Protein AF-A0A562VJL6-F1 (afdb_monomer)

pLDDT: mean 77.27, std 20.67, range [33.03, 96.88]

Sequence (291 aa):
MPSVATLKLNLFLSMPNKEVRPGLKTRPVNSHADSSVSHKGFEVSMYRVTLTFLLLAMATPAHAMHISEGILPLPWAALWFAVAAPFVALGARQLNVLAKDDLSVKPLVGLMAAVVFIVSCMPIPVPTAGTCSHPCGTGIAAILVGPLVSVLISTVALLIQALFLAHGGLSTLGADIVSMGVVGSFAGWFAFRGLRGLGANLGVAAFLAGLFTDWATYLTTSVELASGIRGTSPFWPLVTKIVIAFIPTQLPLGILEGAMTAGMVLLLHKKRPDLLVRMRVLKESEVSAHA

Solvent-accessible surface area (backbone atoms only — not comparable to full-atom values): 15846 Å² total; per-residue (Å²): 139,82,78,90,83,79,78,83,79,83,84,81,85,81,85,82,90,81,84,87,83,88,89,82,83,91,77,83,92,75,90,76,89,82,94,76,86,78,80,89,67,85,76,77,48,64,67,59,55,52,47,50,52,48,54,57,70,62,56,64,81,78,79,52,98,40,52,46,57,78,65,50,47,69,73,52,23,52,48,26,35,62,63,26,47,60,51,41,51,48,6,52,50,50,48,54,56,52,32,72,81,34,72,65,48,56,61,50,51,54,51,49,26,52,50,33,36,55,51,38,67,44,78,42,80,38,88,79,58,78,42,71,46,54,45,72,47,35,24,46,38,3,54,49,67,33,33,45,43,20,20,38,32,38,42,54,32,50,51,48,30,27,73,75,64,67,44,33,15,80,62,28,40,22,44,39,30,34,19,45,11,42,42,6,3,44,40,7,29,50,41,26,51,52,32,46,72,73,68,43,55,70,50,58,17,30,21,52,7,15,26,42,8,43,51,43,15,50,54,40,43,23,48,54,48,30,67,46,67,33,82,90,54,62,58,67,70,42,24,51,51,45,56,57,68,46,42,61,54,49,54,59,45,16,53,51,36,4,50,51,27,14,49,53,54,49,48,37,53,74,75,42,45,68,55,39,39,76,45,64,63,43,57,71,76,68,56,67,76,78,111

Organism: NCBI:txid345631

Secondary structure (DSSP, 8-state):
---GGGSSSSSSS-----PPPP-----------------------HHHHHHHHHHHHT------SSPPTT-S-HHHHHHHHHHHHHHHHHHHHHHHHHHHH-TTHHHHHHHHHHHHHHHHTS-EEETTTTEEE----HHHHHHHH-HHHHHHHHHHHHHHHHHHS--S-TTTHHHHIIIIIIIIHHHHHHHHHHHHHTT--HHHHHHHHHHHHHHHHHHHHHHHHHHHH-TTS-HHHHHHHHHHHTHHHHHHHHHHHHHHHHHHHHHHHHH-HHHHHHTTSS-HHHHTT--

Foldseek 3Di:
DDDPPPPPPPPPPDDDDDDDDDDDDDDDDDDDDDPDDDPPDDPPDVVVVVVVVVVVVVPDPPLALAAAAPLFDLVLLVVLLVVLVVLLVQLVVVQVVVCVVPVVSVVVLVVLLVVQLVQQVDWDQQPLRRGTGGANCLLLCCLQQNLSVSLNSSLVSLVCCVVPVVRHHPSRSSLLSCLQRHQLSVQLNCQLVVCVVVVHDNLQSQLVSLLRSLLSSQLSVLLSSLVGPVVPHDRPVSSVVSVVVCCSPRNSSSNVSSNVRSVVRVVCLVPPVVSCVVSVSDPPVVSVVPD

Structure (mmCIF, N/CA/C/O backbone):
data_AF-A0A562VJL6-F1
#
_entry.id   AF-A0A562VJL6-F1
#
loop_
_atom_site.group_PDB
_atom_site.id
_atom_site.type_symbol
_atom_site.label_atom_id
_atom_site.label_alt_id
_atom_site.label_comp_id
_atom_site.label_asym_id
_atom_site.label_entity_id
_atom_site.label_seq_id
_atom_site.pdbx_PDB_ins_code
_atom_site.Cartn_x
_atom_site.Cartn_y
_atom_site.Cartn_z
_atom_site.occupancy
_atom_site.B_iso_or_equiv
_atom_site.auth_seq_id
_atom_site.auth_comp_id
_atom_site.auth_asym_id
_atom_site.auth_atom_id
_atom_site.pdbx_PDB_model_num
ATOM 1 N N . MET A 1 1 ? 7.701 54.696 9.341 1.00 45.78 1 MET A N 1
ATOM 2 C CA . MET A 1 1 ? 7.963 53.246 9.456 1.00 45.78 1 MET A CA 1
ATOM 3 C C . MET A 1 1 ? 9.430 52.988 9.168 1.00 45.78 1 MET A C 1
ATOM 5 O O . MET A 1 1 ? 9.873 53.318 8.076 1.00 45.78 1 MET A O 1
ATOM 9 N N . PRO A 1 2 ? 10.167 52.434 10.138 1.00 35.62 2 PRO A N 1
ATOM 10 C CA . PRO A 1 2 ? 11.141 51.404 9.802 1.00 35.62 2 PRO A CA 1
ATOM 11 C C . PRO A 1 2 ? 11.005 50.153 10.690 1.00 35.62 2 PRO A C 1
ATOM 13 O O . PRO A 1 2 ? 10.931 50.231 11.910 1.00 35.62 2 PRO A O 1
ATOM 16 N N . SER A 1 3 ? 10.933 49.021 9.986 1.00 33.09 3 SER A N 1
ATOM 17 C CA . SER A 1 3 ? 11.396 47.651 10.258 1.00 33.09 3 SER A CA 1
ATOM 18 C C . SER A 1 3 ? 11.583 47.136 11.700 1.00 33.09 3 SER A C 1
ATOM 20 O O . SER A 1 3 ? 12.398 47.616 12.480 1.00 33.09 3 SER A O 1
ATOM 22 N N . VAL A 1 4 ? 10.907 46.012 11.965 1.00 42.41 4 VAL A N 1
ATOM 23 C CA . VAL A 1 4 ? 10.794 45.210 13.204 1.00 42.41 4 VAL A CA 1
ATOM 24 C C . VAL A 1 4 ? 12.072 44.400 13.541 1.00 42.41 4 VAL A C 1
ATOM 26 O O . VAL A 1 4 ? 12.061 43.516 14.394 1.00 42.41 4 VAL A O 1
ATOM 29 N N . ALA A 1 5 ? 13.216 44.705 12.926 1.00 41.94 5 ALA A N 1
ATOM 30 C CA . ALA A 1 5 ? 14.454 43.934 13.097 1.00 41.94 5 ALA A CA 1
ATOM 31 C C . ALA A 1 5 ? 15.307 44.320 14.330 1.00 41.94 5 ALA A C 1
ATOM 33 O O . ALA A 1 5 ? 16.290 43.646 14.621 1.00 41.94 5 ALA A O 1
ATOM 34 N N . THR A 1 6 ? 14.937 45.356 15.092 1.00 41.88 6 THR A N 1
ATOM 35 C CA . THR A 1 6 ? 15.826 45.949 16.119 1.00 41.88 6 THR A CA 1
ATOM 36 C C . THR A 1 6 ? 15.405 45.668 17.573 1.00 41.88 6 THR A C 1
ATOM 38 O O . THR A 1 6 ? 16.033 46.170 18.499 1.00 41.88 6 THR A O 1
ATOM 41 N N . LEU A 1 7 ? 14.366 44.853 17.820 1.00 36.34 7 LEU A N 1
ATOM 42 C CA . LEU A 1 7 ? 13.737 44.751 19.154 1.00 36.34 7 LEU A CA 1
ATOM 43 C C . LEU A 1 7 ? 13.881 43.410 19.904 1.00 36.34 7 LEU A C 1
ATOM 45 O O . LEU A 1 7 ? 13.221 43.216 20.921 1.00 36.34 7 LEU A O 1
ATOM 49 N N . LYS A 1 8 ? 14.747 42.486 19.467 1.00 40.31 8 LYS A N 1
ATOM 50 C CA . LYS A 1 8 ? 14.999 41.216 20.193 1.00 40.31 8 LYS A CA 1
ATOM 51 C C . LYS A 1 8 ? 16.450 40.994 20.640 1.00 40.31 8 LYS A C 1
ATOM 53 O O . LYS A 1 8 ? 16.812 39.874 20.979 1.00 40.31 8 LYS A O 1
ATOM 58 N N . LEU A 1 9 ? 17.257 42.059 20.709 1.00 35.78 9 LEU A N 1
ATOM 59 C CA . LEU A 1 9 ? 18.640 42.003 21.213 1.00 35.78 9 LEU A CA 1
ATOM 60 C C . LEU A 1 9 ? 18.815 42.555 22.646 1.00 35.78 9 LEU A C 1
ATOM 62 O O . LEU A 1 9 ? 19.882 42.417 23.226 1.00 35.78 9 LEU A O 1
ATOM 66 N N . ASN A 1 10 ? 17.763 43.108 23.264 1.00 35.88 10 ASN A N 1
ATOM 67 C CA . ASN A 1 10 ? 17.847 43.776 24.575 1.00 35.88 10 ASN A CA 1
ATOM 68 C C . ASN A 1 10 ? 17.243 42.996 25.758 1.00 35.88 10 ASN A C 1
ATOM 70 O O . ASN A 1 10 ? 16.975 43.584 26.801 1.00 35.88 10 ASN A O 1
ATOM 74 N N . LEU A 1 11 ? 17.047 41.678 25.641 1.00 38.12 11 LEU A N 1
ATOM 75 C CA . LEU A 1 11 ? 16.463 40.868 26.725 1.00 38.12 11 LEU A CA 1
ATOM 76 C C . LEU A 1 11 ? 17.355 39.710 27.208 1.00 38.12 11 LEU A C 1
ATOM 78 O O . LEU A 1 11 ? 16.849 38.743 27.767 1.00 38.12 11 LEU A O 1
ATOM 82 N N . PHE A 1 12 ? 18.674 39.800 26.998 1.00 36.12 12 PHE A N 1
ATOM 83 C CA . PHE A 1 12 ? 19.641 38.791 27.468 1.00 36.12 12 PHE A CA 1
ATOM 84 C C . PHE A 1 12 ? 20.752 39.356 28.379 1.00 36.12 12 PHE A C 1
ATOM 86 O O . PHE A 1 12 ? 21.668 38.637 28.761 1.00 36.12 12 PHE A O 1
ATOM 93 N N . LEU A 1 13 ? 20.671 40.634 28.771 1.00 36.59 13 LEU A N 1
ATOM 94 C CA . LEU A 1 13 ? 21.686 41.320 29.590 1.00 36.59 13 LEU A CA 1
ATOM 95 C C . LEU A 1 13 ? 21.150 41.779 30.954 1.00 36.59 13 LEU A C 1
ATOM 97 O O . LEU A 1 13 ? 21.405 42.895 31.398 1.00 36.59 13 LEU A O 1
ATOM 101 N N . SER A 1 14 ? 20.402 40.919 31.646 1.00 36.16 14 SER A N 1
ATOM 102 C CA . SER A 1 14 ? 20.025 41.196 33.033 1.00 36.16 14 SER A CA 1
ATOM 103 C C . SER A 1 14 ? 19.931 39.916 33.855 1.00 36.16 14 SER A C 1
ATOM 105 O O . SER A 1 14 ? 18.859 39.340 33.980 1.00 36.16 14 SER A O 1
ATOM 107 N N . MET A 1 15 ? 21.063 39.471 34.413 1.00 33.94 15 MET A N 1
ATOM 108 C CA . MET A 1 15 ? 21.102 38.789 35.712 1.00 33.94 15 MET A CA 1
ATOM 109 C C . MET A 1 15 ? 22.437 39.068 36.427 1.00 33.94 15 MET A C 1
ATOM 111 O O . MET A 1 15 ? 23.454 39.265 35.760 1.00 33.94 15 MET A O 1
ATOM 115 N N . PRO A 1 16 ? 22.440 39.145 37.771 1.00 39.31 16 PRO A N 1
ATOM 116 C CA . PRO A 1 16 ? 23.415 39.924 38.520 1.00 39.31 16 PRO A CA 1
ATOM 117 C C . PRO A 1 16 ? 24.616 39.118 39.030 1.00 39.31 16 PRO A C 1
ATOM 119 O O . PRO A 1 16 ? 24.548 37.924 39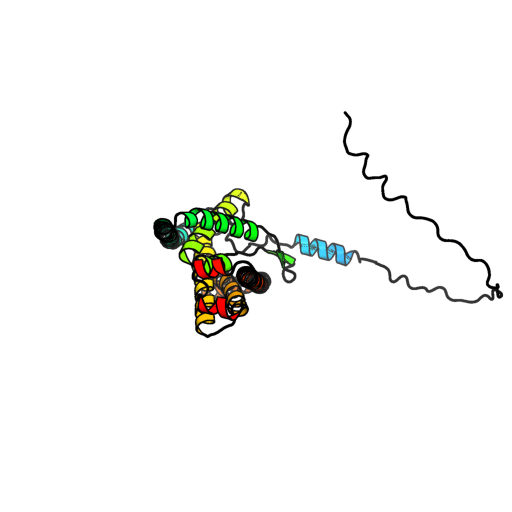.319 1.00 39.31 16 PRO A O 1
ATOM 122 N N . ASN A 1 17 ? 25.698 39.876 39.182 1.00 34.50 17 ASN A N 1
ATOM 123 C CA . ASN A 1 17 ? 27.012 39.575 39.736 1.00 34.50 17 ASN A CA 1
ATOM 124 C C . ASN A 1 17 ? 26.932 38.910 41.131 1.00 34.50 17 ASN A C 1
ATOM 126 O O . ASN A 1 17 ? 26.276 39.449 42.023 1.00 34.50 17 ASN A O 1
ATOM 130 N N . LYS A 1 18 ? 27.605 37.767 41.336 1.00 38.19 18 LYS A N 1
ATOM 131 C CA . LYS A 1 18 ? 27.777 37.143 42.661 1.00 38.19 18 LYS A CA 1
ATOM 132 C C . LYS A 1 18 ? 29.208 37.321 43.168 1.00 38.19 18 LYS A C 1
ATOM 134 O O . LYS A 1 18 ? 30.179 37.041 42.478 1.00 38.19 18 LYS A O 1
ATOM 139 N N . GLU A 1 19 ? 29.242 37.794 44.405 1.00 35.66 19 GLU A N 1
ATOM 140 C CA . GLU A 1 19 ? 30.341 38.227 45.259 1.00 35.66 19 GLU A CA 1
ATOM 141 C C . GLU A 1 19 ? 31.570 37.309 45.362 1.00 35.66 19 GLU A C 1
ATOM 143 O O . GLU A 1 19 ? 31.488 36.083 45.439 1.00 35.66 19 GLU A O 1
ATOM 148 N N . VAL A 1 20 ? 32.719 37.977 45.488 1.00 35.97 20 VAL A N 1
ATOM 149 C CA . VAL A 1 20 ? 34.046 37.451 45.823 1.00 35.97 20 VAL A CA 1
ATOM 150 C C . VAL A 1 20 ? 34.181 37.334 47.349 1.00 35.97 20 VAL A C 1
ATOM 152 O O . VAL A 1 20 ? 33.949 38.308 48.062 1.00 35.97 20 VAL A O 1
ATOM 155 N N . ARG A 1 21 ? 34.612 36.173 47.866 1.00 36.75 21 ARG A N 1
ATOM 156 C CA . ARG A 1 21 ? 35.046 35.999 49.270 1.00 36.75 21 ARG A CA 1
ATOM 157 C C . ARG A 1 21 ? 36.580 35.967 49.368 1.00 36.75 21 ARG A C 1
ATOM 159 O O . ARG A 1 21 ? 37.200 35.270 48.566 1.00 36.75 21 ARG A O 1
ATOM 166 N N . PRO A 1 22 ? 37.204 36.655 50.345 1.00 38.12 22 PRO A N 1
ATOM 167 C CA . PRO A 1 22 ? 38.652 36.678 50.511 1.00 38.12 22 PRO A CA 1
ATOM 168 C C . PRO A 1 22 ? 39.144 35.594 51.486 1.00 38.12 22 PRO A C 1
ATOM 170 O O . PRO A 1 22 ? 38.523 35.338 52.514 1.00 38.12 22 PRO A O 1
ATOM 173 N N . GLY A 1 23 ? 40.323 35.036 51.198 1.00 34.28 23 GLY A N 1
ATOM 174 C CA . GLY A 1 23 ? 41.206 34.451 52.210 1.00 34.28 23 GLY A CA 1
ATOM 175 C C . GLY A 1 23 ? 41.317 32.926 52.230 1.00 34.28 23 GLY A C 1
ATOM 176 O O . GLY A 1 23 ? 40.572 32.261 52.939 1.00 34.28 23 GLY A O 1
ATOM 177 N N . LEU A 1 24 ? 42.366 32.388 51.590 1.00 35.50 24 LEU A N 1
ATOM 178 C CA . LEU A 1 24 ? 43.137 31.283 52.175 1.00 35.50 24 LEU A CA 1
ATOM 179 C C . LEU A 1 24 ? 44.573 31.210 51.608 1.00 35.50 24 LEU A C 1
ATOM 181 O O . LEU A 1 24 ? 44.801 30.812 50.474 1.00 35.50 24 LEU A O 1
ATOM 185 N N . LYS A 1 25 ? 45.515 31.643 52.455 1.00 39.50 25 LYS A N 1
ATOM 186 C CA . LYS A 1 25 ? 46.949 31.308 52.592 1.00 39.50 25 LYS A CA 1
ATOM 187 C C . LYS A 1 25 ? 47.714 30.736 51.381 1.00 39.50 25 LYS A C 1
ATOM 189 O O . LYS A 1 25 ? 47.606 29.564 51.038 1.00 39.50 25 LYS A O 1
ATOM 194 N N . THR A 1 26 ? 48.660 31.543 50.906 1.00 36.84 26 THR A N 1
ATOM 195 C CA . THR A 1 26 ? 49.816 31.172 50.079 1.00 36.84 26 THR A CA 1
ATOM 196 C C . THR A 1 26 ? 50.769 30.214 50.814 1.00 36.84 26 THR A C 1
ATOM 198 O O . THR A 1 26 ? 51.198 30.502 51.934 1.00 36.84 26 THR A O 1
ATOM 201 N N . ARG A 1 27 ? 51.156 29.108 50.168 1.00 34.41 27 ARG A N 1
ATOM 202 C CA . ARG A 1 27 ? 52.325 28.275 50.517 1.00 34.41 27 ARG A CA 1
ATOM 203 C C . ARG A 1 27 ? 53.277 28.206 49.310 1.00 34.41 27 ARG A C 1
ATOM 205 O O . ARG A 1 27 ? 52.812 28.390 48.188 1.00 34.41 27 ARG A O 1
ATOM 212 N N . PRO A 1 28 ? 54.591 28.052 49.543 1.00 37.22 28 PRO A N 1
ATOM 213 C CA . PRO A 1 28 ? 55.624 28.541 48.639 1.00 37.22 28 PRO A CA 1
ATOM 214 C C . PRO A 1 28 ? 55.787 27.677 47.387 1.00 37.22 28 PRO A C 1
ATOM 216 O O . PRO A 1 28 ? 55.608 26.461 47.411 1.00 37.22 28 PRO A O 1
ATOM 219 N N . VAL A 1 29 ? 56.158 28.361 46.306 1.00 37.28 29 VAL A N 1
ATOM 220 C CA . VAL A 1 29 ? 56.553 27.808 45.012 1.00 37.28 29 VAL A CA 1
ATOM 221 C C . VAL A 1 29 ? 57.834 27.000 45.193 1.00 37.28 29 VAL A C 1
ATOM 223 O O . VAL A 1 29 ? 58.861 27.567 45.550 1.00 37.28 29 VAL A O 1
ATOM 226 N N . ASN A 1 30 ? 57.774 25.702 44.903 1.00 34.97 30 ASN A N 1
ATOM 227 C CA . ASN A 1 30 ? 58.949 24.926 44.532 1.00 34.97 30 ASN A CA 1
ATOM 228 C C . ASN A 1 30 ? 58.739 24.372 43.126 1.00 34.97 30 ASN A C 1
ATOM 230 O O . ASN A 1 30 ? 57.774 23.666 42.838 1.00 34.97 30 ASN A O 1
ATOM 234 N N . SER A 1 31 ? 59.667 24.767 42.265 1.00 43.53 31 SER A N 1
ATOM 235 C CA . SER A 1 31 ? 59.935 24.244 40.939 1.00 43.53 31 SER A CA 1
ATOM 236 C C . SER A 1 31 ? 60.057 22.725 40.954 1.00 43.53 31 SER A C 1
ATOM 238 O O . SER A 1 31 ? 60.808 22.205 41.771 1.00 43.53 31 SER A O 1
ATOM 240 N N . HIS A 1 32 ? 59.367 22.043 40.042 1.00 36.34 32 HIS A N 1
ATOM 241 C CA . HIS A 1 32 ? 59.906 21.009 39.150 1.00 36.34 32 HIS A CA 1
ATOM 242 C C . HIS A 1 32 ? 58.755 20.346 38.376 1.00 36.34 32 HIS A C 1
ATOM 244 O O . HIS A 1 32 ? 57.783 19.912 38.976 1.00 36.34 32 HIS A O 1
ATOM 250 N N . ALA A 1 33 ? 58.919 20.312 37.048 1.00 38.12 33 ALA A N 1
ATOM 251 C CA . ALA A 1 33 ? 58.412 19.328 36.087 1.00 38.12 33 ALA A CA 1
ATOM 252 C C . ALA A 1 33 ? 56.952 18.840 36.212 1.00 38.12 33 ALA A C 1
ATOM 254 O O . ALA A 1 33 ? 56.623 18.076 37.107 1.00 38.12 33 ALA A O 1
ATOM 255 N N . ASP A 1 34 ? 56.114 19.181 35.230 1.00 34.47 34 ASP A N 1
ATOM 256 C CA . ASP A 1 34 ? 55.684 18.228 34.189 1.00 34.47 34 ASP A CA 1
ATOM 257 C C . ASP A 1 34 ? 54.698 18.939 33.241 1.00 34.47 34 ASP A C 1
ATOM 259 O O . ASP A 1 34 ? 53.594 19.339 33.615 1.00 34.47 34 ASP A O 1
ATOM 263 N N . SER A 1 35 ? 55.131 19.169 32.006 1.00 37.19 35 SER A N 1
ATOM 264 C CA . SER A 1 35 ? 54.328 19.745 30.934 1.00 37.19 35 SER A CA 1
ATOM 265 C C . SER A 1 35 ? 53.780 18.620 30.063 1.00 37.19 35 SER A C 1
ATOM 267 O O . SER A 1 35 ? 54.399 18.263 29.062 1.00 37.19 35 SER A O 1
ATOM 269 N N . SER A 1 36 ? 52.619 18.065 30.415 1.00 33.03 36 SER A N 1
ATOM 270 C CA . SER A 1 36 ? 51.865 17.185 29.508 1.00 33.03 36 SER A CA 1
ATOM 271 C C . SER A 1 36 ? 50.381 17.036 29.887 1.00 33.03 36 SER A C 1
ATOM 273 O O . SER A 1 36 ? 49.851 15.940 30.054 1.00 33.03 36 SER A O 1
ATOM 275 N N . VAL A 1 37 ? 49.644 18.151 29.965 1.00 38.34 37 VAL A N 1
ATOM 276 C CA . VAL A 1 37 ? 48.170 18.094 29.976 1.00 38.34 37 VAL A CA 1
ATOM 277 C C . VAL A 1 37 ? 47.680 17.805 28.554 1.00 38.34 37 VAL A C 1
ATOM 279 O O . VAL A 1 37 ? 47.701 18.657 27.669 1.00 38.34 37 VAL A O 1
ATOM 282 N N . SER A 1 38 ? 47.268 16.557 28.336 1.00 34.97 38 SER A N 1
ATOM 283 C CA . SER A 1 38 ? 46.668 16.061 27.098 1.00 34.97 38 SER A CA 1
ATOM 284 C C . SER A 1 38 ? 45.351 16.792 26.798 1.00 34.97 38 SER A C 1
ATOM 286 O O . SER A 1 38 ? 44.306 16.483 27.372 1.00 34.97 38 SER A O 1
ATOM 288 N N . HIS A 1 39 ? 45.383 17.741 25.860 1.00 40.94 39 HIS A N 1
ATOM 289 C CA . HIS A 1 39 ? 44.191 18.295 25.219 1.00 40.94 39 HIS A CA 1
ATOM 290 C C . HIS A 1 39 ? 43.560 17.241 24.291 1.00 40.94 39 HIS A C 1
ATOM 292 O O . HIS A 1 39 ? 43.669 17.311 23.071 1.00 40.94 39 HIS A O 1
ATOM 298 N N . LYS A 1 40 ? 42.871 16.239 24.849 1.00 38.88 40 LYS A N 1
ATOM 299 C CA . LYS A 1 40 ? 41.937 15.394 24.081 1.00 38.88 40 LYS A CA 1
ATOM 300 C C . LYS A 1 40 ? 40.618 16.143 23.899 1.00 38.88 40 LYS A C 1
ATOM 302 O O . LYS A 1 40 ? 39.594 15.787 24.473 1.00 38.88 40 LYS A O 1
ATOM 307 N N . GLY A 1 41 ? 40.670 17.223 23.129 1.00 41.84 41 GLY A N 1
ATOM 308 C CA . GLY A 1 41 ? 39.527 18.062 22.802 1.00 41.84 41 GLY A CA 1
ATOM 309 C C . GLY A 1 41 ? 39.406 18.215 21.295 1.00 41.84 41 GLY A C 1
ATOM 310 O O . GLY A 1 41 ? 40.127 18.997 20.699 1.00 41.84 41 GLY A O 1
ATOM 311 N N . PHE A 1 42 ? 38.462 17.478 20.712 1.00 51.00 42 PHE A N 1
ATOM 312 C CA . PHE A 1 42 ? 37.765 17.868 19.486 1.00 51.00 42 PHE A CA 1
ATOM 313 C C . PHE A 1 42 ? 38.614 18.096 18.217 1.00 51.00 42 PHE A C 1
ATOM 315 O O . PHE A 1 42 ? 38.360 19.024 17.458 1.00 51.00 42 PHE A O 1
ATOM 322 N N . GLU A 1 43 ? 39.555 17.204 17.899 1.00 48.09 43 GLU A N 1
ATOM 323 C CA . GLU A 1 43 ? 39.994 17.077 16.504 1.00 48.09 43 GLU A CA 1
ATOM 324 C C . GLU A 1 43 ? 38.986 16.203 15.752 1.00 48.09 43 GLU A C 1
ATOM 326 O O . GLU A 1 43 ? 39.090 14.972 15.705 1.00 48.09 43 GLU A O 1
ATOM 331 N N . VAL A 1 44 ? 37.953 16.833 15.182 1.00 55.28 44 VAL A N 1
ATOM 332 C CA . VAL A 1 44 ? 37.133 16.187 14.151 1.00 55.28 44 VAL A CA 1
ATOM 333 C C . VAL A 1 44 ? 38.060 15.964 12.969 1.00 55.28 44 VAL A C 1
ATOM 335 O O . VAL A 1 44 ? 38.297 16.857 12.162 1.00 55.28 44 VAL A O 1
ATOM 338 N N . SER A 1 45 ? 38.671 14.784 12.942 1.00 64.69 45 SER A N 1
ATOM 339 C CA . SER A 1 45 ? 39.738 14.515 12.000 1.00 64.69 45 SER A CA 1
ATOM 340 C C . SER A 1 45 ? 39.244 14.733 10.578 1.00 64.69 45 SER A C 1
ATOM 342 O O . SER A 1 45 ? 38.183 14.232 10.205 1.00 64.69 45 SER A O 1
ATOM 344 N N . MET A 1 46 ? 39.998 15.507 9.801 1.00 62.09 46 MET A N 1
ATOM 345 C CA . MET A 1 46 ? 39.627 15.948 8.458 1.00 62.09 46 MET A CA 1
ATOM 346 C C . MET A 1 46 ? 39.253 14.766 7.553 1.00 62.09 46 MET A C 1
ATOM 348 O O . MET A 1 46 ? 38.338 14.886 6.748 1.00 62.09 46 MET A O 1
ATOM 352 N N . TYR A 1 47 ? 39.834 13.579 7.780 1.00 66.62 47 TYR A N 1
ATOM 353 C CA . TYR A 1 47 ? 39.426 12.352 7.090 1.00 66.62 47 TYR A CA 1
ATOM 354 C C . TYR A 1 47 ? 37.977 11.939 7.384 1.00 66.62 47 TYR A C 1
ATOM 356 O O . TYR A 1 47 ? 37.324 11.412 6.498 1.00 66.62 47 TYR A O 1
ATOM 364 N N . ARG A 1 48 ? 37.440 12.178 8.588 1.00 66.44 48 ARG A N 1
ATOM 365 C CA . ARG A 1 48 ? 36.046 11.868 8.955 1.00 66.44 48 ARG A CA 1
ATOM 366 C C . ARG A 1 48 ? 35.081 12.825 8.278 1.00 66.44 48 ARG A C 1
ATOM 368 O O . ARG A 1 48 ? 34.039 12.378 7.818 1.00 66.44 48 ARG A O 1
ATOM 375 N N . VAL A 1 49 ? 35.434 14.107 8.173 1.00 70.69 49 VAL A N 1
ATOM 376 C CA . VAL A 1 49 ? 34.634 15.096 7.433 1.00 70.69 49 VAL A CA 1
ATOM 377 C C . VAL A 1 49 ? 34.647 14.758 5.949 1.00 70.69 49 VAL A C 1
ATOM 379 O O . VAL A 1 49 ? 33.583 14.633 5.357 1.00 70.69 49 VAL A O 1
ATOM 382 N N . THR A 1 50 ? 35.822 14.502 5.372 1.00 70.06 50 THR A N 1
ATOM 383 C CA . THR A 1 50 ? 35.959 14.132 3.958 1.00 70.06 50 THR A CA 1
ATOM 384 C C . THR A 1 50 ? 35.297 12.792 3.651 1.00 70.06 50 THR A C 1
ATOM 386 O O . THR A 1 50 ? 34.647 12.673 2.624 1.00 70.06 50 THR A O 1
ATOM 389 N N . LEU A 1 51 ? 35.378 11.801 4.543 1.00 69.38 51 LEU A N 1
ATOM 390 C CA . LEU A 1 51 ? 34.696 10.512 4.396 1.00 69.38 51 LEU A CA 1
ATOM 391 C C . LEU A 1 51 ? 33.178 10.656 4.527 1.00 69.38 51 LEU A C 1
ATOM 393 O O . LEU A 1 51 ? 32.452 10.035 3.766 1.00 69.38 51 LEU A O 1
ATOM 397 N N . THR A 1 52 ? 32.691 11.499 5.441 1.00 68.75 52 THR A N 1
ATOM 398 C CA . THR A 1 52 ? 31.253 11.797 5.565 1.00 68.75 52 THR A CA 1
ATOM 399 C C . THR A 1 52 ? 30.751 12.544 4.333 1.00 68.75 52 THR A C 1
ATOM 401 O O . THR A 1 52 ? 29.691 12.223 3.814 1.00 68.75 52 THR A O 1
ATOM 404 N N . PHE A 1 53 ? 31.533 13.491 3.813 1.00 66.25 53 PHE A N 1
ATOM 405 C CA . PHE A 1 53 ? 31.215 14.239 2.599 1.00 66.25 53 PHE A CA 1
ATOM 406 C C . PHE A 1 53 ? 31.280 13.353 1.348 1.00 66.25 53 PHE A C 1
ATOM 408 O O . PHE A 1 53 ? 30.439 13.480 0.469 1.00 66.25 53 PHE A O 1
ATOM 415 N N . LEU A 1 54 ? 32.222 12.407 1.291 1.00 64.69 54 LEU A N 1
ATOM 416 C CA . LEU A 1 54 ? 32.328 11.411 0.226 1.00 64.69 54 LEU A CA 1
ATOM 417 C C . LEU A 1 54 ? 31.180 10.395 0.301 1.00 64.69 54 LEU A C 1
ATOM 419 O O . LEU A 1 54 ? 30.601 10.074 -0.725 1.00 64.69 54 LEU A O 1
ATOM 423 N N . LEU A 1 55 ? 30.795 9.942 1.498 1.00 55.25 55 LEU A N 1
ATOM 424 C CA . LEU A 1 55 ? 29.622 9.086 1.712 1.00 55.25 55 LEU A CA 1
ATOM 425 C C . LEU A 1 55 ? 28.315 9.806 1.346 1.00 55.25 55 LEU A C 1
ATOM 427 O O . LEU A 1 55 ? 27.450 9.203 0.722 1.00 55.25 55 LEU A O 1
ATOM 431 N N . LEU A 1 56 ? 28.195 11.099 1.662 1.00 53.66 56 LEU A N 1
ATOM 432 C CA . LEU A 1 56 ? 27.073 11.945 1.241 1.00 53.66 56 LEU A CA 1
ATOM 433 C C . LEU A 1 56 ? 27.082 12.219 -0.271 1.00 53.66 56 LEU A C 1
ATOM 435 O O . LEU A 1 56 ? 26.023 12.270 -0.881 1.00 53.66 56 LEU A O 1
ATOM 439 N N . ALA A 1 57 ? 28.252 12.353 -0.898 1.00 46.47 57 ALA A N 1
ATOM 440 C CA . ALA A 1 57 ? 28.385 12.509 -2.350 1.00 46.47 57 ALA A CA 1
ATOM 441 C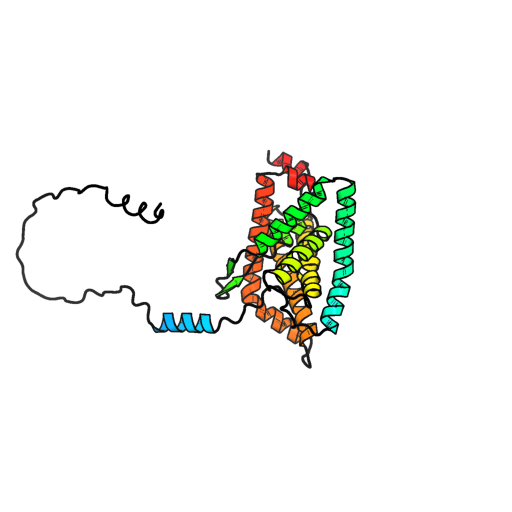 C . ALA A 1 57 ? 28.145 11.195 -3.120 1.00 46.47 57 ALA A C 1
ATOM 443 O O . ALA A 1 57 ? 27.828 11.221 -4.306 1.00 46.47 57 ALA A O 1
ATOM 444 N N . MET A 1 58 ? 28.276 10.052 -2.441 1.00 37.59 58 MET A N 1
ATOM 445 C CA . MET A 1 58 ? 27.892 8.721 -2.922 1.00 37.59 58 MET A CA 1
ATOM 446 C C . MET A 1 58 ? 26.439 8.371 -2.567 1.00 37.59 58 MET A C 1
ATOM 448 O O . MET A 1 58 ? 26.000 7.261 -2.870 1.00 37.59 58 MET A O 1
ATOM 452 N N . ALA A 1 59 ? 25.685 9.285 -1.940 1.00 35.88 59 ALA A N 1
ATOM 453 C CA . ALA A 1 59 ? 24.255 9.114 -1.734 1.00 35.88 59 ALA A CA 1
ATOM 454 C C . ALA A 1 59 ? 23.562 9.183 -3.099 1.00 35.88 59 ALA A C 1
ATOM 456 O O . ALA A 1 59 ? 23.204 10.246 -3.607 1.00 35.88 59 ALA A O 1
ATOM 457 N N . THR A 1 60 ? 23.407 8.019 -3.721 1.00 35.91 60 THR A N 1
ATOM 458 C CA . THR A 1 60 ? 22.515 7.834 -4.860 1.00 35.91 60 THR A CA 1
ATOM 459 C C . THR A 1 60 ? 21.128 8.339 -4.479 1.00 35.91 60 THR A C 1
ATOM 461 O O . THR A 1 60 ? 20.745 8.171 -3.314 1.00 35.91 60 THR A O 1
ATOM 464 N N . PRO A 1 61 ? 20.355 8.925 -5.414 1.00 37.69 61 PRO A N 1
ATOM 465 C CA . PRO A 1 61 ? 18.964 9.242 -5.138 1.00 37.69 61 PRO A CA 1
ATOM 466 C C . PRO A 1 61 ? 18.322 7.977 -4.578 1.00 37.69 61 PRO A C 1
ATOM 468 O O . PRO A 1 61 ? 18.370 6.917 -5.204 1.00 37.69 61 PRO A O 1
ATOM 471 N N . ALA A 1 62 ? 17.821 8.068 -3.348 1.00 36.84 62 ALA A N 1
ATOM 472 C CA . ALA A 1 62 ? 17.037 7.005 -2.765 1.00 36.84 62 ALA A CA 1
ATOM 473 C C . ALA A 1 62 ? 15.820 6.866 -3.677 1.00 36.84 62 ALA A C 1
ATOM 475 O O . ALA A 1 62 ? 14.897 7.680 -3.613 1.00 36.84 62 ALA A O 1
ATOM 476 N N . HIS A 1 63 ? 15.868 5.898 -4.593 1.00 41.44 63 HIS A N 1
ATOM 477 C CA . HIS A 1 63 ? 14.698 5.462 -5.328 1.00 41.44 63 HIS A CA 1
ATOM 478 C C . HIS A 1 63 ? 13.770 4.896 -4.261 1.00 41.44 63 HIS A C 1
ATOM 480 O O . HIS A 1 63 ? 13.960 3.796 -3.742 1.00 41.44 63 HIS A O 1
ATOM 486 N N . ALA A 1 64 ? 12.891 5.782 -3.806 1.00 48.34 64 ALA A N 1
ATOM 487 C CA . ALA A 1 64 ? 11.922 5.533 -2.771 1.00 48.34 64 ALA A CA 1
ATOM 488 C C . ALA A 1 64 ? 10.964 4.433 -3.232 1.00 48.34 64 ALA A C 1
ATOM 490 O O . ALA A 1 64 ? 10.984 4.005 -4.380 1.00 48.34 64 ALA A O 1
ATOM 491 N N . MET A 1 65 ? 10.100 4.006 -2.323 1.00 59.72 65 MET A N 1
ATOM 492 C CA . MET A 1 65 ? 9.005 3.053 -2.525 1.00 59.72 65 MET A CA 1
ATOM 493 C C . MET A 1 65 ? 8.225 3.212 -3.853 1.00 59.72 65 MET A C 1
ATOM 495 O O . MET A 1 65 ? 7.660 2.236 -4.334 1.00 59.72 65 MET A O 1
ATOM 499 N N . HIS A 1 66 ? 8.236 4.410 -4.451 1.00 79.75 66 HIS A N 1
ATOM 500 C CA . HIS A 1 66 ? 7.639 4.736 -5.746 1.00 79.75 66 HIS A CA 1
ATOM 501 C C . HIS A 1 66 ? 8.589 4.486 -6.918 1.00 79.75 66 HIS A C 1
ATOM 503 O O . HIS A 1 66 ? 9.734 4.959 -6.944 1.00 79.75 66 HIS A O 1
ATOM 509 N N . ILE A 1 67 ? 8.079 3.840 -7.959 1.00 82.62 67 ILE A N 1
ATOM 510 C CA . ILE A 1 67 ? 8.815 3.653 -9.202 1.00 82.62 67 ILE A CA 1
ATOM 511 C C . ILE A 1 67 ? 8.921 5.008 -9.910 1.00 82.62 67 ILE A C 1
ATOM 513 O O . ILE A 1 67 ? 7.924 5.639 -10.258 1.00 82.62 67 ILE A O 1
ATOM 517 N N . SER A 1 68 ? 10.152 5.475 -10.127 1.00 84.94 68 SER A N 1
ATOM 518 C CA . SER A 1 68 ? 10.405 6.777 -10.752 1.00 84.94 68 SER A CA 1
ATOM 519 C C . SER A 1 68 ? 9.940 6.820 -12.211 1.00 84.94 68 SER A C 1
ATOM 521 O O . SER A 1 68 ? 9.951 5.807 -12.914 1.00 84.94 68 SER A O 1
ATOM 523 N N . GLU A 1 69 ? 9.576 8.017 -12.667 1.00 85.75 69 GLU A N 1
ATOM 524 C CA . GLU A 1 69 ? 9.154 8.283 -14.043 1.00 85.75 69 GLU A CA 1
ATOM 525 C C . GLU A 1 69 ? 10.109 7.671 -15.085 1.00 85.75 69 GLU A C 1
ATOM 527 O O . GLU A 1 69 ? 11.331 7.797 -14.988 1.00 85.75 69 GLU A O 1
ATOM 532 N N . GLY A 1 70 ? 9.546 7.001 -16.093 1.00 83.81 70 GLY A N 1
ATOM 533 C CA . GLY A 1 70 ? 10.304 6.443 -17.215 1.00 83.81 70 GLY A CA 1
ATOM 534 C C . GLY A 1 70 ? 11.113 5.173 -16.923 1.00 83.81 70 GLY A C 1
ATOM 535 O O . GLY A 1 70 ? 11.756 4.663 -17.839 1.00 83.81 70 GLY A O 1
ATOM 536 N N . ILE A 1 71 ? 11.077 4.621 -15.701 1.00 86.75 71 ILE A N 1
ATOM 537 C CA . ILE A 1 71 ? 11.760 3.349 -15.389 1.00 86.75 71 ILE A CA 1
ATOM 538 C C . ILE A 1 71 ? 11.104 2.162 -16.107 1.00 86.75 71 ILE A C 1
ATOM 540 O O . ILE A 1 71 ? 11.797 1.249 -16.562 1.00 86.75 71 ILE A O 1
ATOM 544 N N . LEU A 1 72 ? 9.771 2.145 -16.195 1.00 86.62 72 LEU A N 1
ATOM 545 C CA . LEU A 1 72 ? 9.039 1.051 -16.830 1.00 86.62 72 LEU A CA 1
ATOM 546 C C . LEU A 1 72 ? 8.817 1.324 -18.325 1.00 86.62 72 LEU A C 1
ATOM 548 O O . LEU A 1 72 ? 8.322 2.394 -18.685 1.00 86.62 72 LEU A O 1
ATOM 552 N N . PRO A 1 73 ? 9.094 0.346 -19.210 1.00 90.31 73 PRO A N 1
ATOM 553 C CA . PRO A 1 73 ? 8.706 0.435 -20.613 1.00 90.31 73 PRO A CA 1
ATOM 554 C C . PRO A 1 73 ? 7.190 0.601 -20.768 1.00 90.31 73 PRO A C 1
ATOM 556 O O . PRO A 1 73 ? 6.415 0.023 -20.003 1.00 90.31 73 PRO A O 1
ATOM 559 N N . LEU A 1 74 ? 6.760 1.309 -21.818 1.00 89.75 74 LEU A N 1
ATOM 560 C CA . LEU A 1 74 ? 5.347 1.627 -22.066 1.00 89.75 74 LEU A CA 1
ATOM 561 C C . LEU A 1 74 ? 4.387 0.416 -21.978 1.00 89.75 74 LEU A C 1
ATOM 563 O O . LEU A 1 74 ? 3.327 0.568 -21.372 1.00 89.75 74 LEU A O 1
ATOM 567 N N . PRO A 1 75 ? 4.720 -0.790 -22.494 1.00 91.69 75 PRO A N 1
ATOM 568 C CA . PRO A 1 75 ? 3.840 -1.953 -22.354 1.00 91.69 75 PRO A CA 1
ATOM 569 C C . PRO A 1 75 ? 3.610 -2.376 -20.897 1.00 91.69 75 PRO A C 1
ATOM 571 O O . PRO A 1 75 ? 2.496 -2.749 -20.536 1.00 91.69 75 PRO A O 1
ATOM 574 N N . TRP A 1 76 ? 4.642 -2.291 -20.051 1.00 91.69 76 TRP A N 1
ATOM 575 C CA . TRP A 1 76 ? 4.538 -2.617 -18.628 1.00 91.69 76 TRP A CA 1
ATOM 576 C C . TRP A 1 76 ? 3.775 -1.541 -17.868 1.00 91.69 76 TRP A C 1
ATOM 578 O O . TRP A 1 76 ? 2.885 -1.871 -17.091 1.00 91.69 76 TRP A O 1
ATOM 588 N N . ALA A 1 77 ? 4.054 -0.265 -18.140 1.00 92.00 77 ALA A N 1
ATOM 589 C CA . ALA A 1 77 ? 3.280 0.844 -17.589 1.00 92.00 77 ALA A CA 1
ATOM 590 C C . ALA A 1 77 ? 1.775 0.682 -17.888 1.00 92.00 77 ALA A C 1
ATOM 592 O O . ALA A 1 77 ? 0.946 0.718 -16.978 1.00 92.00 77 ALA A O 1
ATOM 593 N N . ALA A 1 78 ? 1.420 0.407 -19.149 1.00 93.25 78 ALA A N 1
ATOM 594 C CA . ALA A 1 78 ? 0.036 0.179 -19.563 1.00 93.25 78 ALA A CA 1
ATOM 595 C C . ALA A 1 78 ? -0.599 -1.046 -18.881 1.00 93.25 78 ALA A C 1
ATOM 597 O O . ALA A 1 78 ? -1.760 -0.984 -18.471 1.00 93.25 78 ALA A O 1
ATOM 598 N N . LEU A 1 79 ? 0.156 -2.139 -18.719 1.00 95.25 79 LEU A N 1
ATOM 599 C CA . LEU A 1 79 ? -0.303 -3.330 -18.003 1.00 95.25 79 LEU A CA 1
ATOM 600 C C . LEU A 1 79 ? -0.672 -2.997 -16.554 1.00 95.25 79 LEU A C 1
ATOM 602 O O . LEU A 1 79 ? -1.761 -3.352 -16.106 1.00 95.25 79 LEU A O 1
ATOM 606 N N . TRP A 1 80 ? 0.195 -2.294 -15.826 1.00 94.25 80 TRP A N 1
ATOM 607 C CA . TRP A 1 80 ? -0.062 -1.966 -14.424 1.00 94.25 80 TRP A CA 1
ATOM 608 C C . TRP A 1 80 ? -1.229 -0.993 -14.255 1.00 94.25 80 TRP A C 1
ATOM 610 O O . TRP A 1 80 ? -2.028 -1.164 -13.339 1.00 94.25 80 TRP A O 1
ATOM 620 N N . PHE A 1 81 ? -1.425 -0.051 -15.183 1.00 95.12 81 PHE A N 1
ATOM 621 C CA . PHE A 1 81 ? -2.651 0.754 -15.224 1.00 95.12 81 PHE A CA 1
ATOM 622 C C . PHE A 1 81 ? -3.908 -0.094 -15.438 1.00 95.12 81 PHE A C 1
ATOM 624 O O . PHE A 1 81 ? -4.916 0.123 -14.762 1.00 95.12 81 PHE A O 1
ATOM 631 N N . ALA A 1 82 ? -3.855 -1.076 -16.342 1.00 96.81 82 ALA A N 1
ATOM 632 C CA . ALA A 1 82 ? -4.971 -1.989 -16.573 1.00 96.81 82 ALA A CA 1
ATOM 633 C C . ALA A 1 82 ? -5.286 -2.837 -15.329 1.00 96.81 82 ALA A C 1
ATOM 635 O O . ALA A 1 82 ? -6.456 -3.071 -15.031 1.00 96.81 82 ALA A O 1
ATOM 636 N N . VAL A 1 83 ? -4.261 -3.248 -14.574 1.00 96.50 83 VAL A N 1
ATOM 637 C CA . VAL A 1 83 ? -4.418 -3.976 -13.304 1.00 96.50 83 VAL A CA 1
ATOM 638 C C . VAL A 1 83 ? -4.949 -3.065 -12.193 1.00 96.50 83 VAL A C 1
ATOM 640 O O . VAL A 1 83 ? -5.822 -3.489 -11.443 1.00 96.50 83 VAL A O 1
ATOM 643 N N . ALA A 1 84 ? -4.486 -1.817 -12.095 1.00 96.12 84 ALA A N 1
ATOM 644 C CA . ALA A 1 84 ? -4.933 -0.853 -11.086 1.00 96.12 84 ALA A CA 1
ATOM 645 C C . ALA A 1 84 ? -6.401 -0.430 -11.273 1.00 96.12 84 ALA A C 1
ATOM 647 O O . ALA A 1 84 ? -7.153 -0.314 -10.300 1.00 96.12 84 ALA A O 1
ATOM 648 N N . ALA A 1 85 ? -6.821 -0.213 -12.524 1.00 96.44 85 ALA A N 1
ATOM 649 C CA . ALA A 1 85 ? -8.134 0.320 -12.887 1.00 96.44 85 ALA A CA 1
ATOM 650 C C . ALA A 1 85 ? -9.335 -0.352 -12.184 1.00 96.44 85 ALA A C 1
ATOM 652 O O . ALA A 1 85 ? -10.151 0.378 -11.610 1.00 96.44 85 ALA A O 1
ATOM 653 N N . PRO A 1 86 ? -9.481 -1.695 -12.158 1.00 96.88 86 PRO A N 1
ATOM 654 C CA . PRO A 1 86 ? -10.600 -2.334 -11.468 1.00 96.88 86 PRO A CA 1
ATOM 655 C C . PRO A 1 86 ? -10.608 -2.053 -9.962 1.00 96.88 86 PRO A C 1
ATOM 657 O O . PRO A 1 86 ? -11.676 -1.816 -9.404 1.00 96.88 86 PRO A O 1
ATOM 660 N N . PHE A 1 87 ? -9.453 -2.019 -9.293 1.00 96.62 87 PHE A N 1
ATOM 661 C CA . PHE A 1 87 ? -9.399 -1.758 -7.851 1.00 96.62 87 PHE A CA 1
ATOM 662 C C . PHE A 1 87 ? -9.753 -0.311 -7.519 1.00 96.62 87 PHE A C 1
ATOM 664 O O . PHE A 1 87 ? -10.507 -0.072 -6.576 1.00 96.62 87 PHE A O 1
ATOM 671 N N . VAL A 1 88 ? -9.291 0.645 -8.326 1.00 96.00 88 VAL A N 1
ATOM 672 C CA . VAL A 1 88 ? -9.669 2.059 -8.181 1.00 96.00 88 VAL A CA 1
ATOM 673 C C . VAL A 1 88 ? -11.169 2.240 -8.427 1.00 96.00 88 VAL A C 1
ATOM 675 O O . VAL A 1 88 ? -11.853 2.899 -7.641 1.00 96.00 88 VAL A O 1
ATOM 678 N N . ALA A 1 89 ? -11.715 1.599 -9.466 1.00 96.12 89 ALA A N 1
ATOM 679 C CA . ALA A 1 89 ? -13.144 1.638 -9.766 1.00 96.12 89 ALA A CA 1
ATOM 680 C C . ALA A 1 89 ? -13.989 1.019 -8.639 1.00 96.12 89 ALA A C 1
ATOM 682 O O . ALA A 1 89 ? -15.013 1.584 -8.244 1.00 96.12 89 ALA A O 1
ATOM 683 N N . LEU A 1 90 ? -13.551 -0.111 -8.075 1.00 95.62 90 LEU A N 1
ATOM 684 C CA . LEU A 1 90 ? -14.193 -0.738 -6.919 1.00 95.62 90 LEU A CA 1
ATOM 685 C C . LEU A 1 90 ? -14.092 0.136 -5.666 1.00 95.62 90 LEU A C 1
ATOM 687 O O . LEU A 1 90 ? -15.081 0.254 -4.945 1.00 95.62 90 LEU A O 1
ATOM 691 N N . GLY A 1 91 ? -12.958 0.798 -5.433 1.00 93.75 91 GLY A N 1
ATOM 692 C CA . GLY A 1 91 ? -12.783 1.766 -4.349 1.00 93.75 91 GLY A CA 1
ATOM 693 C C . GLY A 1 91 ? -13.744 2.949 -4.458 1.00 93.75 91 GLY A C 1
ATOM 694 O O . GLY A 1 91 ? -14.447 3.276 -3.500 1.00 93.75 91 GLY A O 1
ATOM 695 N N . ALA A 1 92 ? -13.869 3.533 -5.652 1.00 94.38 92 ALA A N 1
ATOM 696 C CA . ALA A 1 92 ? -14.824 4.605 -5.931 1.00 94.38 92 ALA A CA 1
ATOM 697 C C . ALA A 1 92 ? -16.281 4.142 -5.774 1.00 94.38 92 ALA A C 1
ATOM 699 O O . ALA A 1 92 ? -17.111 4.846 -5.191 1.00 94.38 92 ALA A O 1
ATOM 700 N N . ARG A 1 93 ? -16.609 2.933 -6.248 1.00 94.56 93 ARG A N 1
ATOM 701 C CA . ARG A 1 93 ? -17.940 2.339 -6.066 1.00 94.56 93 ARG A CA 1
ATOM 702 C C . ARG A 1 93 ? -18.245 2.110 -4.588 1.00 94.56 93 ARG A C 1
ATOM 704 O O . ARG A 1 93 ? -19.333 2.472 -4.150 1.00 94.56 93 ARG A O 1
ATOM 711 N N . GLN A 1 94 ? -17.301 1.564 -3.824 1.00 92.88 94 GLN A N 1
ATOM 712 C CA . GLN A 1 94 ? -17.449 1.325 -2.389 1.00 92.88 94 GLN A CA 1
ATOM 713 C C . GLN A 1 94 ? -17.676 2.635 -1.631 1.00 92.88 94 GLN A C 1
ATOM 715 O O . GLN A 1 94 ? -18.588 2.709 -0.810 1.00 92.88 94 GLN A O 1
ATOM 720 N N . LEU A 1 95 ? -16.912 3.685 -1.948 1.00 92.31 95 LEU A N 1
ATOM 721 C CA . LEU A 1 95 ? -17.114 5.014 -1.371 1.00 92.31 95 LEU A CA 1
ATOM 722 C C . LEU A 1 95 ? -18.520 5.549 -1.664 1.00 92.31 95 LEU A C 1
ATOM 724 O O . LEU A 1 95 ? -19.185 6.061 -0.769 1.00 92.31 95 LEU A O 1
ATOM 728 N N . ASN A 1 96 ? -18.996 5.406 -2.901 1.00 91.69 96 ASN A N 1
ATOM 729 C CA . ASN A 1 96 ? -20.338 5.847 -3.275 1.00 91.69 96 ASN A CA 1
ATOM 730 C C . ASN A 1 96 ? -21.444 5.054 -2.574 1.00 91.69 96 ASN A C 1
ATOM 732 O O . ASN A 1 96 ? -22.474 5.636 -2.255 1.00 91.69 96 ASN A O 1
ATOM 736 N N . VAL A 1 97 ? -21.250 3.755 -2.335 1.00 91.31 97 VAL A N 1
ATOM 737 C CA . VAL A 1 97 ? -22.192 2.942 -1.552 1.00 91.31 97 VAL A CA 1
ATOM 738 C C . VAL A 1 97 ? -22.233 3.434 -0.107 1.00 91.31 97 VAL A C 1
ATOM 740 O O . VAL A 1 97 ? -23.307 3.770 0.374 1.00 91.31 97 VAL A O 1
ATOM 743 N N . LEU A 1 98 ? -21.076 3.584 0.546 1.00 87.31 98 LEU A N 1
ATOM 744 C CA . LEU A 1 98 ? -21.000 4.082 1.927 1.00 87.31 98 LEU A CA 1
ATOM 745 C C . LEU A 1 98 ? -21.585 5.494 2.071 1.00 87.31 98 LEU A C 1
ATOM 747 O O . LEU A 1 98 ? -22.234 5.804 3.063 1.00 87.31 98 LEU A O 1
ATOM 751 N N . ALA A 1 99 ? -21.391 6.343 1.062 1.00 89.56 99 ALA A N 1
ATOM 752 C CA . ALA A 1 99 ? -21.895 7.709 1.066 1.00 89.56 99 ALA A CA 1
ATOM 753 C C . ALA A 1 99 ? -23.414 7.825 0.862 1.00 89.56 99 ALA A C 1
ATOM 755 O O . ALA A 1 99 ? -23.967 8.892 1.119 1.00 89.56 99 ALA A O 1
ATOM 756 N N . LYS A 1 100 ? -24.084 6.774 0.365 1.00 89.81 100 LYS A N 1
ATOM 757 C CA . LYS A 1 100 ? -25.556 6.734 0.304 1.00 89.81 100 LYS A CA 1
ATOM 758 C C . LYS A 1 100 ? -26.162 6.528 1.686 1.00 89.81 100 LYS A C 1
ATOM 760 O O . LYS A 1 100 ? -27.207 7.105 1.963 1.00 89.81 100 LYS A O 1
ATOM 765 N N . ASP A 1 101 ? -25.491 5.743 2.522 1.00 85.69 101 ASP A N 1
ATOM 766 C CA . ASP A 1 101 ? -25.925 5.477 3.891 1.00 85.69 101 ASP A CA 1
ATOM 767 C C . ASP A 1 101 ? -25.567 6.650 4.818 1.00 85.69 101 ASP A C 1
ATOM 769 O O . ASP A 1 101 ? -26.329 6.987 5.721 1.00 85.69 101 ASP A O 1
ATOM 773 N N . ASP A 1 102 ? -24.421 7.300 4.581 1.00 84.56 102 ASP A N 1
ATOM 774 C CA . ASP A 1 102 ? -23.936 8.412 5.397 1.00 84.56 102 ASP A CA 1
ATOM 775 C C . ASP A 1 102 ? -23.170 9.456 4.563 1.00 84.56 102 ASP A C 1
ATOM 777 O O . ASP A 1 102 ? -22.038 9.249 4.116 1.00 84.56 102 ASP A O 1
ATOM 781 N N . LEU A 1 103 ? -23.772 10.639 4.403 1.00 85.56 103 LEU A N 1
ATOM 782 C CA . LEU A 1 103 ? -23.204 11.748 3.628 1.00 85.56 103 LEU A CA 1
ATOM 783 C C . LEU A 1 103 ? -21.882 12.286 4.204 1.00 85.56 103 LEU A C 1
ATOM 785 O O . LEU A 1 103 ? -21.100 12.897 3.470 1.00 85.56 103 LEU A O 1
ATOM 789 N N . SER A 1 104 ? -21.594 12.044 5.487 1.00 85.12 104 SER A N 1
ATOM 790 C CA . SER A 1 104 ? -20.353 12.493 6.133 1.00 85.12 104 SER A CA 1
ATOM 791 C C . SER A 1 104 ? -19.123 11.656 5.757 1.00 85.12 104 SER A C 1
ATOM 793 O O . SER A 1 104 ? -17.992 12.086 5.996 1.00 85.12 104 SER A O 1
ATOM 795 N N . VAL A 1 105 ? -19.310 10.510 5.088 1.00 86.12 105 VAL A N 1
ATOM 796 C CA . VAL A 1 105 ? -18.207 9.627 4.674 1.00 86.12 105 VAL A CA 1
ATOM 797 C C . VAL A 1 105 ? -17.308 10.288 3.631 1.00 86.12 105 VAL A C 1
ATOM 799 O O . VAL A 1 105 ? -16.089 10.165 3.722 1.00 86.12 105 VAL A O 1
ATOM 802 N N . LYS A 1 106 ? -17.860 11.021 2.653 1.00 88.12 106 LYS A N 1
ATOM 803 C CA . LYS A 1 106 ? -17.039 11.656 1.602 1.00 88.12 106 LYS A CA 1
ATOM 804 C C . LYS A 1 106 ? -16.070 12.705 2.176 1.00 88.12 106 LYS A C 1
ATOM 806 O O . LYS A 1 106 ? -14.879 12.599 1.880 1.00 88.12 106 LYS A O 1
ATOM 811 N N . PRO A 1 107 ? -16.514 13.664 3.019 1.00 89.69 107 PRO A N 1
ATOM 812 C CA . PRO A 1 107 ? -15.597 14.571 3.710 1.00 89.69 107 PRO A CA 1
ATOM 813 C C . PRO A 1 107 ? -14.566 13.847 4.579 1.00 89.69 107 PRO A C 1
ATOM 815 O O . PRO A 1 107 ? -13.397 14.224 4.566 1.00 89.69 107 PRO A O 1
ATOM 818 N N . LEU A 1 108 ? -14.970 12.792 5.297 1.00 86.31 108 LEU A N 1
ATOM 819 C CA . LEU A 1 108 ? -14.057 12.020 6.143 1.00 86.31 108 LEU A CA 1
ATOM 820 C C . LEU A 1 108 ? -12.956 11.346 5.318 1.00 86.31 108 LEU A C 1
ATOM 822 O O . LEU A 1 108 ? -11.787 11.431 5.673 1.00 86.31 108 LEU A O 1
ATOM 826 N N . VAL A 1 109 ? -13.311 10.714 4.199 1.00 89.06 109 VAL A N 1
ATOM 827 C CA . VAL A 1 109 ? -12.346 10.069 3.297 1.00 89.06 109 VAL A CA 1
ATOM 828 C C . VAL A 1 109 ? -11.420 11.098 2.650 1.00 89.06 109 VAL A C 1
ATOM 830 O O . VAL A 1 109 ? -10.224 10.845 2.554 1.00 89.06 109 VAL A O 1
ATOM 833 N N . GLY A 1 110 ? -11.930 12.277 2.282 1.00 90.12 110 GLY A N 1
ATOM 834 C CA . GLY A 1 110 ? -11.098 13.386 1.805 1.00 90.12 110 GLY A CA 1
ATOM 835 C C . GLY A 1 110 ? -10.101 13.877 2.860 1.00 90.12 110 GLY A C 1
ATOM 836 O O . GLY A 1 110 ? -8.923 14.056 2.557 1.00 90.12 110 GLY A O 1
ATOM 837 N N . LEU A 1 111 ? -10.541 14.022 4.114 1.00 89.12 111 LEU A N 1
ATOM 838 C CA . LEU A 1 111 ? -9.665 14.366 5.236 1.00 89.12 111 LEU A CA 1
ATOM 839 C C . LEU A 1 111 ? -8.607 13.281 5.469 1.00 89.12 111 LEU A C 1
ATOM 841 O O . LEU A 1 111 ? -7.434 13.599 5.631 1.00 89.12 111 LEU A O 1
ATOM 845 N N . MET A 1 112 ? -9.003 12.006 5.443 1.00 87.12 112 MET A N 1
ATOM 846 C CA . MET A 1 112 ? -8.076 10.881 5.566 1.00 87.12 112 MET A CA 1
ATOM 847 C C . MET A 1 112 ? -7.050 10.874 4.434 1.00 87.12 112 MET A C 1
ATOM 849 O O . MET A 1 112 ? -5.874 10.663 4.704 1.00 87.12 112 MET A O 1
ATOM 853 N N . ALA A 1 113 ? -7.458 11.163 3.196 1.00 88.44 113 ALA A N 1
ATOM 854 C CA . ALA A 1 113 ? -6.533 11.279 2.075 1.00 88.44 113 ALA A CA 1
ATOM 855 C C . ALA A 1 113 ? -5.522 12.411 2.270 1.00 88.44 113 ALA A C 1
ATOM 857 O O . ALA A 1 113 ? -4.331 12.204 2.055 1.00 88.44 113 ALA A O 1
ATOM 858 N N . ALA A 1 114 ? -5.970 13.573 2.752 1.00 89.00 114 ALA A N 1
ATOM 859 C CA . ALA A 1 114 ? -5.075 14.677 3.084 1.00 89.00 114 ALA A CA 1
ATOM 860 C C . ALA A 1 114 ? -4.100 14.309 4.215 1.00 89.00 114 ALA A C 1
ATOM 862 O O . ALA A 1 114 ? -2.913 14.602 4.115 1.00 89.00 114 ALA A O 1
ATOM 863 N N . VAL A 1 115 ? -4.571 13.637 5.271 1.00 85.38 115 VAL A N 1
ATOM 864 C CA . VAL A 1 115 ? -3.721 13.191 6.388 1.00 85.38 115 VAL A CA 1
ATOM 865 C C . VAL A 1 115 ? -2.693 12.165 5.923 1.00 85.38 115 VAL A C 1
ATOM 867 O O . VAL A 1 115 ? -1.519 12.317 6.240 1.00 85.38 115 VAL A O 1
ATOM 870 N N . VAL A 1 116 ? -3.108 11.151 5.160 1.00 85.88 116 VAL A N 1
ATOM 871 C CA . VAL A 1 116 ? -2.206 10.128 4.605 1.00 85.88 116 VAL A CA 1
ATOM 872 C C . VAL A 1 116 ? -1.160 10.779 3.709 1.00 85.88 116 VAL A C 1
ATOM 874 O O . VAL A 1 116 ? 0.024 10.52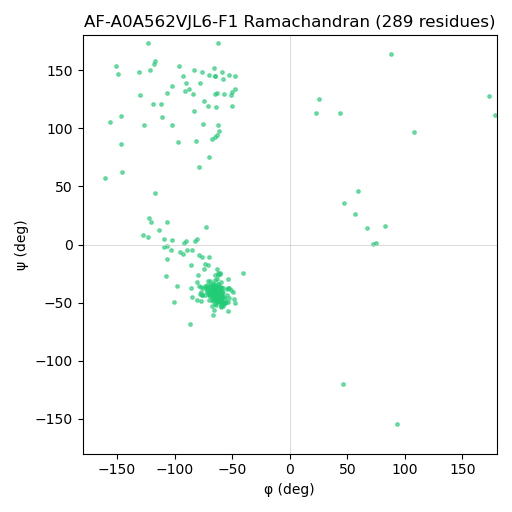3 3.891 1.00 85.88 116 VAL A O 1
ATOM 877 N N . PHE A 1 117 ? -1.570 11.696 2.829 1.00 87.00 117 PHE A N 1
ATOM 878 C CA . PHE A 1 117 ? -0.646 12.466 2.003 1.00 87.00 117 PHE A CA 1
ATOM 879 C C . PHE A 1 117 ? 0.357 13.263 2.854 1.00 87.00 117 PHE A C 1
ATOM 881 O O . PHE A 1 117 ? 1.559 13.121 2.669 1.00 87.00 117 PHE A O 1
ATOM 888 N N . ILE A 1 118 ? -0.099 14.047 3.836 1.00 85.56 118 ILE A N 1
ATOM 889 C CA . ILE A 1 118 ? 0.791 14.844 4.702 1.00 85.56 118 ILE A CA 1
ATOM 890 C C . ILE A 1 118 ? 1.775 13.950 5.462 1.00 85.56 118 ILE A C 1
ATOM 892 O O . ILE A 1 118 ? 2.961 14.267 5.537 1.00 85.56 118 ILE A O 1
ATOM 896 N N . VAL A 1 119 ? 1.298 12.831 6.010 1.00 81.88 119 VAL A N 1
ATOM 897 C CA . VAL A 1 119 ? 2.142 11.855 6.711 1.00 81.88 119 VAL A CA 1
ATOM 898 C C . VAL A 1 119 ? 3.183 11.265 5.758 1.00 81.88 119 VAL A C 1
ATOM 900 O O . VAL A 1 119 ? 4.353 11.206 6.125 1.00 81.88 119 VAL A O 1
ATOM 903 N N . SER A 1 120 ? 2.795 10.947 4.522 1.00 80.44 120 SER A N 1
ATOM 904 C CA . SER A 1 120 ? 3.708 10.463 3.478 1.00 80.44 120 SER A CA 1
ATOM 905 C C . SER A 1 120 ? 4.688 11.505 2.943 1.00 80.44 120 SER A C 1
ATOM 907 O O . SER A 1 120 ? 5.642 11.168 2.255 1.00 80.44 120 SER A O 1
ATOM 909 N N . CYS A 1 121 ? 4.504 12.781 3.274 1.00 79.44 121 CYS A N 1
ATOM 910 C CA . CYS A 1 121 ? 5.448 13.841 2.925 1.00 79.44 121 CYS A CA 1
ATOM 911 C C . CYS A 1 121 ? 6.482 14.099 4.028 1.00 79.44 121 CYS A C 1
ATOM 913 O O . CYS A 1 121 ? 7.401 14.893 3.828 1.00 79.44 121 CYS A O 1
ATOM 915 N N . MET A 1 122 ? 6.332 13.488 5.206 1.00 79.31 122 MET A N 1
ATOM 916 C CA . MET A 1 122 ? 7.192 13.754 6.354 1.00 79.31 122 MET A CA 1
ATOM 917 C C . MET A 1 122 ? 8.486 12.931 6.259 1.00 79.31 122 MET A C 1
ATOM 919 O O . MET A 1 122 ? 8.426 11.703 6.342 1.00 79.31 122 MET A O 1
ATOM 923 N N . PRO A 1 123 ? 9.662 13.572 6.109 1.00 71.75 123 PRO A N 1
ATOM 924 C CA . PRO A 1 123 ? 10.921 12.854 5.990 1.00 71.75 123 PRO A CA 1
ATOM 925 C C . PRO A 1 123 ? 11.337 12.301 7.353 1.00 71.75 123 PRO A C 1
ATOM 927 O O . PRO A 1 123 ? 11.506 13.047 8.320 1.00 71.75 123 PRO A O 1
ATOM 930 N N . ILE A 1 124 ? 11.537 10.990 7.421 1.00 70.81 124 ILE A N 1
ATOM 931 C CA . ILE A 1 124 ? 12.016 10.290 8.606 1.00 70.81 124 ILE A CA 1
ATOM 932 C C . ILE A 1 124 ? 13.426 9.764 8.316 1.00 70.81 124 ILE A C 1
ATOM 934 O O . ILE A 1 124 ? 13.611 9.009 7.355 1.00 70.81 124 ILE A O 1
ATOM 938 N N . PRO A 1 125 ? 14.448 10.171 9.094 1.00 66.25 125 PRO A N 1
ATOM 939 C CA . PRO A 1 125 ? 15.806 9.683 8.891 1.00 66.25 125 PRO A CA 1
ATOM 940 C C . PRO A 1 125 ? 15.872 8.181 9.174 1.00 66.25 125 PRO A C 1
ATOM 942 O O . PRO A 1 125 ? 15.446 7.732 10.238 1.00 66.25 125 PRO A O 1
ATOM 945 N N . VAL A 1 126 ? 16.442 7.416 8.241 1.00 65.75 126 VAL A N 1
ATOM 946 C CA . VAL A 1 126 ? 16.678 5.976 8.384 1.00 65.75 126 VAL A CA 1
ATOM 947 C C . VAL A 1 126 ? 18.160 5.761 8.718 1.00 65.75 126 VAL A C 1
ATOM 949 O O . VAL A 1 126 ? 19.012 5.849 7.827 1.00 65.75 126 VAL A O 1
ATOM 952 N N . PRO A 1 127 ? 18.513 5.480 9.991 1.00 58.81 127 PRO A N 1
ATOM 953 C CA . PRO A 1 127 ? 19.910 5.461 10.438 1.00 58.81 127 PRO A CA 1
ATOM 954 C C . PRO A 1 127 ? 20.778 4.405 9.744 1.00 58.81 127 PRO A C 1
ATOM 956 O O . PRO A 1 127 ? 21.990 4.566 9.658 1.00 58.81 127 PRO A O 1
ATOM 959 N N . THR A 1 128 ? 20.168 3.322 9.260 1.00 63.75 128 THR A N 1
ATOM 960 C CA . THR A 1 128 ? 20.857 2.176 8.649 1.00 63.75 128 THR A CA 1
ATOM 961 C C . THR A 1 128 ? 21.280 2.416 7.204 1.00 63.75 128 THR A C 1
ATOM 963 O O . THR A 1 128 ? 22.238 1.799 6.752 1.00 63.75 128 THR A O 1
ATOM 966 N N . ALA A 1 129 ? 20.581 3.294 6.483 1.00 59.75 129 ALA A N 1
ATOM 967 C CA . ALA A 1 129 ? 20.828 3.561 5.068 1.00 59.75 129 ALA A CA 1
ATOM 968 C C . ALA A 1 129 ? 21.498 4.920 4.819 1.00 59.75 129 ALA A C 1
ATOM 970 O O . ALA A 1 129 ? 21.951 5.184 3.711 1.00 59.75 129 ALA A O 1
ATOM 971 N N . GLY A 1 130 ? 21.557 5.794 5.831 1.00 56.69 130 GLY A N 1
ATOM 972 C CA . GLY A 1 130 ? 22.044 7.166 5.657 1.00 56.69 130 GLY A CA 1
ATOM 973 C C . GLY A 1 130 ? 21.129 8.027 4.778 1.00 56.69 130 GLY A C 1
ATOM 974 O O . GLY A 1 130 ? 21.537 9.097 4.337 1.00 56.69 130 GLY A O 1
ATOM 975 N N . THR A 1 131 ? 19.898 7.572 4.527 1.00 60.38 131 THR A N 1
ATOM 976 C CA . THR A 1 131 ? 18.893 8.245 3.697 1.00 60.38 131 THR A CA 1
ATOM 977 C C . THR A 1 131 ? 17.670 8.626 4.529 1.00 60.38 131 THR A C 1
ATOM 979 O O . THR A 1 131 ? 17.393 8.030 5.571 1.00 60.38 131 THR A O 1
ATOM 982 N N . CYS A 1 132 ? 16.902 9.606 4.058 1.00 57.66 132 CYS A N 1
ATOM 983 C CA . CYS A 1 132 ? 15.560 9.868 4.573 1.00 57.66 132 CYS A CA 1
ATOM 984 C C . CYS A 1 132 ? 14.541 9.054 3.772 1.00 57.66 132 CYS A C 1
ATOM 986 O O . CYS A 1 132 ? 14.637 8.972 2.547 1.00 57.66 132 CYS A O 1
ATOM 988 N N . SER A 1 133 ? 13.561 8.483 4.459 1.00 68.06 133 SER A N 1
ATOM 989 C CA . SER A 1 133 ? 12.407 7.816 3.851 1.00 68.06 133 SER A CA 1
ATOM 990 C C . SER A 1 133 ? 11.128 8.465 4.360 1.00 68.06 133 SER A C 1
ATOM 992 O O . SER A 1 133 ? 11.172 9.332 5.231 1.00 68.06 133 SER A O 1
ATOM 994 N N . HIS A 1 134 ? 9.985 8.077 3.814 1.00 75.88 134 HIS A N 1
ATOM 995 C CA . HIS A 1 134 ? 8.692 8.554 4.281 1.00 75.88 134 HIS A CA 1
ATOM 996 C C . HIS A 1 134 ? 7.746 7.365 4.483 1.00 75.88 134 HIS A C 1
ATOM 998 O O . HIS A 1 134 ? 7.908 6.338 3.826 1.00 75.88 134 HIS A O 1
ATOM 1004 N N . PRO A 1 135 ? 6.823 7.457 5.448 1.00 79.88 135 PRO A N 1
ATOM 1005 C CA . PRO A 1 135 ? 5.859 6.398 5.717 1.00 79.88 135 PRO A CA 1
ATOM 1006 C C . PRO A 1 135 ? 4.723 6.429 4.690 1.00 79.88 135 PRO A C 1
ATOM 1008 O O . PRO A 1 135 ? 4.188 7.493 4.386 1.00 79.88 135 PRO A O 1
ATOM 1011 N N . CYS A 1 136 ? 4.274 5.274 4.207 1.00 76.75 136 CYS A N 1
ATOM 1012 C CA . CYS A 1 136 ? 3.217 5.224 3.195 1.00 76.75 136 CYS A CA 1
ATOM 1013 C C . CYS A 1 136 ? 1.831 5.571 3.768 1.00 76.75 136 CYS A C 1
ATOM 1015 O O . CYS A 1 136 ? 1.006 6.214 3.118 1.00 76.75 136 CYS A O 1
ATOM 1017 N N . GLY A 1 137 ? 1.547 5.144 5.001 1.00 82.19 137 GLY A N 1
ATOM 1018 C CA . GLY A 1 137 ? 0.271 5.399 5.682 1.00 82.19 137 GLY A CA 1
ATOM 1019 C C . GLY A 1 137 ? -0.910 4.589 5.128 1.00 82.19 137 GLY A C 1
ATOM 1020 O O . GLY A 1 137 ? -2.022 4.674 5.661 1.00 82.19 137 GLY A O 1
ATOM 1021 N N . THR A 1 138 ? -0.678 3.751 4.114 1.00 84.81 138 THR A N 1
ATOM 1022 C CA . THR A 1 138 ? -1.646 2.810 3.526 1.00 84.81 138 THR A CA 1
ATOM 1023 C C . THR A 1 138 ? -2.164 1.807 4.544 1.00 84.81 138 THR A C 1
ATOM 1025 O O . THR A 1 138 ? -3.356 1.506 4.541 1.00 84.81 138 THR A O 1
ATOM 1028 N N . GLY A 1 139 ? -1.314 1.332 5.458 1.00 86.38 139 GLY A N 1
ATOM 1029 C CA . GLY A 1 139 ? -1.713 0.406 6.521 1.00 86.38 139 GLY A CA 1
ATOM 1030 C C . GLY A 1 139 ? -2.719 1.039 7.486 1.00 86.38 139 GLY A C 1
ATOM 1031 O O . GLY A 1 139 ? -3.729 0.427 7.836 1.00 86.38 139 GLY A O 1
ATOM 1032 N N . ILE A 1 140 ? -2.500 2.308 7.848 1.00 89.62 140 ILE A N 1
ATOM 1033 C CA . ILE A 1 140 ? -3.419 3.085 8.692 1.00 89.62 140 ILE A CA 1
ATOM 1034 C C . ILE A 1 140 ? -4.758 3.264 7.974 1.00 89.62 140 ILE A C 1
ATOM 1036 O O . ILE A 1 140 ? -5.807 2.938 8.530 1.00 89.62 140 ILE A O 1
ATOM 1040 N N . ALA A 1 141 ? -4.735 3.747 6.730 1.00 90.88 141 ALA A N 1
ATOM 1041 C CA . ALA A 1 141 ? -5.948 3.951 5.945 1.00 90.88 141 ALA A CA 1
ATOM 1042 C C . ALA A 1 141 ? -6.732 2.642 5.761 1.00 90.88 141 ALA A C 1
ATOM 1044 O O . ALA A 1 141 ? -7.941 2.610 5.989 1.00 90.88 141 ALA A O 1
ATOM 1045 N N . ALA A 1 142 ? -6.048 1.542 5.452 1.00 92.31 142 ALA A N 1
ATOM 1046 C CA . ALA A 1 142 ? -6.668 0.239 5.274 1.00 92.31 142 ALA A CA 1
ATOM 1047 C C . ALA A 1 142 ? -7.364 -0.261 6.543 1.00 92.31 142 ALA A C 1
ATOM 1049 O O . ALA A 1 142 ? -8.499 -0.729 6.463 1.00 92.31 142 ALA A O 1
ATOM 1050 N N . ILE A 1 143 ? -6.735 -0.131 7.715 1.00 91.12 143 ILE A N 1
ATOM 1051 C CA . ILE A 1 143 ? -7.347 -0.531 8.992 1.00 91.12 143 ILE A CA 1
ATOM 1052 C C . ILE A 1 143 ? -8.596 0.302 9.284 1.00 91.12 143 ILE A C 1
ATOM 1054 O O . ILE A 1 143 ? -9.599 -0.259 9.725 1.00 91.12 143 ILE A O 1
ATOM 1058 N N . LEU A 1 144 ? -8.541 1.614 9.040 1.00 88.44 144 LEU A N 1
ATOM 1059 C CA . LEU A 1 144 ? -9.593 2.552 9.430 1.00 88.44 144 LEU A CA 1
ATOM 1060 C C . LEU A 1 144 ? -10.776 2.568 8.456 1.00 88.44 144 LEU A C 1
ATOM 1062 O O . LEU A 1 144 ? -11.914 2.486 8.891 1.00 88.44 144 LEU A O 1
ATOM 1066 N N . VAL A 1 145 ? -10.551 2.657 7.146 1.00 87.94 145 VAL A N 1
ATOM 1067 C CA . VAL A 1 145 ? -11.644 2.800 6.159 1.00 87.94 145 VAL A CA 1
ATOM 1068 C C . VAL A 1 145 ? -11.866 1.555 5.297 1.00 87.94 145 VAL A C 1
ATOM 1070 O O . VAL A 1 145 ? -12.788 1.515 4.480 1.00 87.94 145 VAL A O 1
ATOM 1073 N N . GLY A 1 146 ? -11.053 0.517 5.492 1.00 90.94 146 GLY A N 1
ATOM 1074 C CA . GLY A 1 146 ? -11.078 -0.707 4.700 1.00 90.94 146 GLY A CA 1
ATOM 1075 C C . GLY A 1 146 ? -10.195 -0.632 3.447 1.00 90.94 146 GLY A C 1
ATOM 1076 O O . GLY A 1 146 ? -9.815 0.453 3.000 1.00 90.94 146 GLY A O 1
ATOM 1077 N N . PRO A 1 147 ? -9.881 -1.789 2.839 1.00 94.44 147 PRO A N 1
ATOM 1078 C CA . PRO A 1 147 ? -8.856 -1.880 1.804 1.00 94.44 147 PRO A CA 1
ATOM 1079 C C . PRO A 1 147 ? -9.279 -1.177 0.509 1.00 94.44 147 PRO A C 1
ATOM 1081 O O . PRO A 1 147 ? -8.490 -0.447 -0.071 1.00 94.44 147 PRO A O 1
ATOM 1084 N N . LEU A 1 148 ? -10.545 -1.301 0.092 1.00 94.44 148 LEU A N 1
ATOM 1085 C CA . LEU A 1 148 ? -11.038 -0.689 -1.151 1.00 94.44 148 LEU A CA 1
ATOM 1086 C C . LEU A 1 148 ? -11.048 0.845 -1.107 1.00 94.44 148 LEU A C 1
ATOM 1088 O O . LEU A 1 148 ? -10.662 1.495 -2.074 1.00 94.44 148 LEU A O 1
ATOM 1092 N N . VAL A 1 149 ? -11.485 1.436 0.008 1.00 93.25 149 VAL A N 1
ATOM 1093 C CA . VAL A 1 149 ? -11.466 2.900 0.164 1.00 93.25 149 VAL A CA 1
ATOM 1094 C C . VAL A 1 149 ? -10.029 3.388 0.342 1.00 93.25 149 VAL A C 1
ATOM 1096 O O . VAL A 1 149 ? -9.673 4.437 -0.189 1.00 93.25 149 VAL A O 1
ATOM 1099 N N . SER A 1 150 ? -9.181 2.600 1.012 1.00 94.56 150 SER A N 1
ATOM 1100 C CA . SER A 1 150 ? -7.753 2.890 1.120 1.00 94.56 150 SER A CA 1
ATOM 1101 C C . SER A 1 150 ? -7.057 2.926 -0.241 1.00 94.56 150 SER A C 1
ATOM 1103 O O . SER A 1 150 ? -6.287 3.849 -0.463 1.00 94.56 150 SER A O 1
ATOM 1105 N N . VAL A 1 151 ? -7.369 2.022 -1.179 1.00 95.81 151 VAL A N 1
ATOM 1106 C CA . VAL A 1 151 ? -6.831 2.074 -2.557 1.00 95.81 151 VAL A CA 1
ATOM 1107 C C . VAL A 1 151 ? -7.116 3.429 -3.204 1.00 95.81 151 VAL A C 1
ATOM 1109 O O . VAL A 1 151 ? -6.240 4.018 -3.836 1.00 95.81 151 VAL A O 1
ATOM 1112 N N . LEU A 1 152 ? -8.338 3.946 -3.040 1.00 94.75 152 LEU A N 1
ATOM 1113 C CA . LEU A 1 152 ? -8.731 5.241 -3.595 1.00 94.75 152 LEU A CA 1
ATOM 1114 C C . LEU A 1 152 ? -7.974 6.395 -2.924 1.00 94.75 152 LEU A C 1
ATOM 1116 O O . LEU A 1 152 ? -7.492 7.288 -3.616 1.00 94.75 152 LEU A O 1
ATOM 1120 N N . ILE A 1 153 ? -7.839 6.357 -1.594 1.00 93.81 153 ILE A N 1
ATOM 1121 C CA . ILE A 1 153 ? -7.040 7.327 -0.832 1.00 93.81 153 ILE A CA 1
ATOM 1122 C C . ILE A 1 153 ? -5.594 7.338 -1.337 1.00 93.81 153 ILE A C 1
ATOM 1124 O O . ILE A 1 153 ? -5.072 8.401 -1.671 1.00 93.81 153 ILE A O 1
ATOM 1128 N N . SER A 1 154 ? -4.974 6.164 -1.445 1.00 92.88 154 SER A N 1
ATOM 1129 C CA . SER A 1 154 ? -3.598 6.021 -1.911 1.00 92.88 154 SER A CA 1
ATOM 1130 C C . SER A 1 154 ? -3.444 6.487 -3.348 1.00 92.88 154 SER A C 1
ATOM 1132 O O . SER A 1 154 ? -2.497 7.191 -3.648 1.00 92.88 154 SER A O 1
ATOM 1134 N N . THR A 1 155 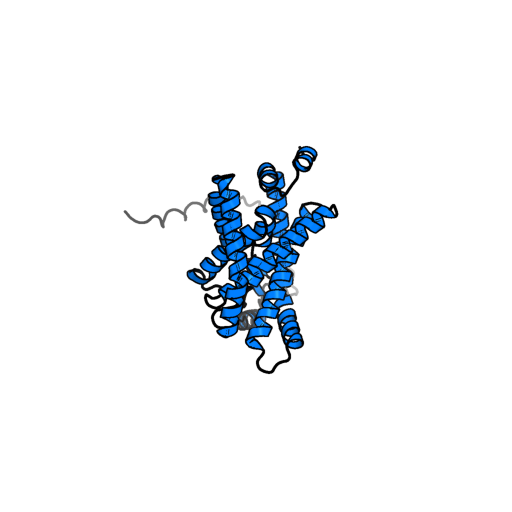? -4.404 6.191 -4.225 1.00 94.38 155 THR A N 1
ATOM 1135 C CA . THR A 1 155 ? -4.396 6.678 -5.614 1.00 94.38 155 THR A CA 1
ATOM 1136 C C . THR A 1 155 ? -4.343 8.203 -5.677 1.00 94.38 155 THR A C 1
ATOM 1138 O O . THR A 1 155 ? -3.560 8.764 -6.439 1.00 94.38 155 THR A O 1
ATOM 1141 N N . VAL A 1 156 ? -5.150 8.888 -4.860 1.00 93.38 156 VAL A N 1
ATOM 1142 C CA . VAL A 1 156 ? -5.148 10.356 -4.796 1.00 93.38 156 VAL A CA 1
ATOM 1143 C C . VAL A 1 156 ? -3.832 10.875 -4.218 1.00 93.38 156 VAL A C 1
ATOM 1145 O O . VAL A 1 156 ? -3.260 11.808 -4.777 1.00 93.38 156 VAL A O 1
ATOM 1148 N N . ALA A 1 157 ? -3.329 10.268 -3.140 1.00 91.38 157 ALA A N 1
ATOM 1149 C CA . ALA A 1 157 ? -2.053 10.654 -2.541 1.00 91.38 157 ALA A CA 1
ATOM 1150 C C . ALA A 1 157 ? -0.892 10.500 -3.540 1.00 91.38 157 ALA A C 1
ATOM 1152 O O . ALA A 1 157 ? -0.157 11.459 -3.759 1.00 91.38 157 ALA A O 1
ATOM 1153 N N . LEU A 1 158 ? -0.804 9.351 -4.214 1.00 91.44 158 LEU A N 1
ATOM 1154 C CA . LEU A 1 158 ? 0.195 9.041 -5.241 1.00 91.44 158 LEU A CA 1
ATOM 1155 C C . LEU A 1 158 ? 0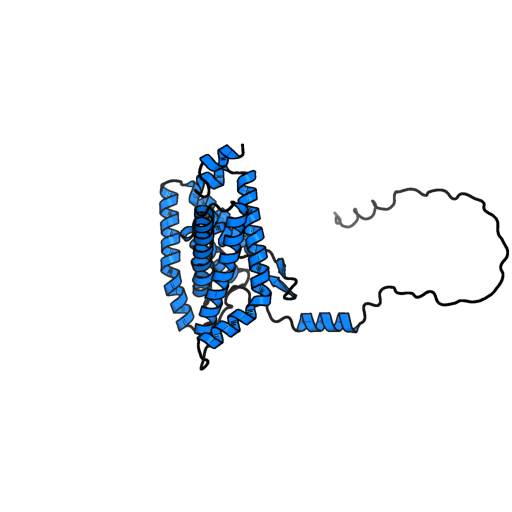.133 10.007 -6.422 1.00 91.44 158 LEU A C 1
ATOM 1157 O O . LEU A 1 158 ? 1.159 10.495 -6.888 1.00 91.44 158 LEU A O 1
ATOM 1161 N N . LEU A 1 159 ? -1.074 10.337 -6.883 1.00 92.75 159 LEU A N 1
ATOM 1162 C CA . LEU A 1 159 ? -1.256 11.302 -7.962 1.00 92.75 159 LEU A CA 1
ATOM 1163 C C . LEU A 1 159 ? -0.737 12.692 -7.565 1.00 92.75 159 LEU A C 1
ATOM 1165 O O . LEU A 1 159 ? -0.055 13.345 -8.351 1.00 92.75 159 LEU A O 1
ATOM 1169 N N . ILE A 1 160 ? -1.032 13.147 -6.344 1.00 90.50 160 ILE A N 1
ATOM 1170 C CA . ILE A 1 160 ? -0.542 14.439 -5.843 1.00 90.50 160 ILE A CA 1
ATOM 1171 C C . ILE A 1 160 ? 0.983 14.401 -5.668 1.00 90.50 160 ILE A C 1
ATOM 1173 O O . ILE A 1 160 ? 1.653 15.366 -6.034 1.00 90.50 160 ILE A O 1
ATOM 1177 N N . GLN A 1 161 ? 1.547 13.299 -5.165 1.00 88.25 161 GLN A N 1
ATOM 1178 C CA . GLN A 1 161 ? 2.998 13.112 -5.034 1.00 88.25 161 GLN A CA 1
ATOM 1179 C C . GLN A 1 161 ? 3.705 13.190 -6.396 1.00 88.25 161 GLN A C 1
ATOM 1181 O O . GLN A 1 161 ? 4.687 13.926 -6.533 1.00 88.25 161 GLN A O 1
ATOM 1186 N N . ALA A 1 162 ? 3.161 12.527 -7.418 1.00 88.62 162 ALA A N 1
ATOM 1187 C CA . ALA A 1 162 ? 3.703 12.564 -8.773 1.00 88.62 162 ALA A CA 1
ATOM 1188 C C . ALA A 1 162 ? 3.625 13.973 -9.392 1.00 88.62 162 ALA A C 1
ATOM 1190 O O . ALA A 1 162 ? 4.580 14.419 -10.024 1.00 88.62 162 ALA A O 1
ATOM 1191 N N . LEU A 1 163 ? 2.518 14.697 -9.183 1.00 89.06 163 LEU A N 1
ATOM 1192 C CA . LEU A 1 163 ? 2.297 16.022 -9.779 1.00 89.06 163 LEU A CA 1
ATOM 1193 C C . LEU A 1 163 ? 3.058 17.158 -9.082 1.00 89.06 163 LEU A C 1
ATOM 1195 O O . LEU A 1 163 ? 3.577 18.042 -9.758 1.00 89.06 163 LEU A O 1
ATOM 1199 N N . PHE A 1 164 ? 3.095 17.173 -7.746 1.00 86.75 164 PHE A N 1
ATOM 1200 C CA . PHE A 1 164 ? 3.579 18.328 -6.975 1.00 86.75 164 PHE A CA 1
ATOM 1201 C C . PHE A 1 164 ? 4.935 18.117 -6.312 1.00 86.75 164 PHE A C 1
ATOM 1203 O O . PHE A 1 164 ? 5.642 19.092 -6.067 1.00 86.75 164 PHE A O 1
ATOM 1210 N N . LEU A 1 165 ? 5.300 16.873 -6.000 1.00 84.12 165 LEU A N 1
ATOM 1211 C CA . LEU A 1 165 ? 6.548 16.561 -5.296 1.00 84.12 165 LEU A CA 1
ATOM 1212 C C . LEU A 1 165 ? 7.596 15.934 -6.213 1.00 84.12 165 LEU A C 1
ATOM 1214 O O . LEU A 1 165 ? 8.694 15.636 -5.746 1.00 84.12 165 LEU A O 1
ATOM 1218 N N . ALA A 1 166 ? 7.254 15.723 -7.492 1.00 84.38 166 ALA A N 1
ATOM 1219 C CA . ALA A 1 166 ? 8.058 14.956 -8.443 1.00 84.38 166 ALA A CA 1
ATOM 1220 C C . ALA A 1 166 ? 8.529 13.622 -7.833 1.00 84.38 166 ALA A C 1
ATOM 1222 O O . ALA A 1 166 ? 9.660 13.179 -8.040 1.00 84.38 166 ALA A O 1
ATOM 1223 N N . HIS A 1 167 ? 7.661 13.020 -7.014 1.00 81.31 167 HIS A N 1
ATOM 1224 C CA . HIS A 1 167 ? 7.950 11.816 -6.260 1.00 81.31 167 HIS A CA 1
ATOM 1225 C C . HIS A 1 167 ? 7.113 10.670 -6.829 1.00 81.31 167 HIS A C 1
ATOM 1227 O O . HIS A 1 167 ? 5.890 10.684 -6.715 1.00 81.31 167 HIS A O 1
ATOM 1233 N N . GLY A 1 168 ? 7.780 9.725 -7.496 1.00 81.94 168 GLY A N 1
ATOM 1234 C CA . GLY A 1 168 ? 7.143 8.730 -8.366 1.00 81.94 168 GLY A CA 1
ATOM 1235 C C . GLY A 1 168 ? 7.106 9.177 -9.830 1.00 81.94 168 GLY A C 1
ATOM 1236 O O . GLY A 1 168 ? 7.947 9.968 -10.267 1.00 81.94 168 GLY A O 1
ATOM 1237 N N . GLY A 1 169 ? 6.152 8.658 -10.598 1.00 86.94 169 GLY A N 1
ATOM 1238 C CA . GLY A 1 169 ? 5.947 9.032 -11.998 1.00 86.94 169 GLY A CA 1
ATOM 1239 C C . GLY A 1 169 ? 4.492 8.900 -12.432 1.00 86.94 169 GLY A C 1
ATOM 1240 O O . GLY A 1 169 ? 3.734 8.103 -11.890 1.00 86.94 169 GLY A O 1
ATOM 1241 N N . LEU A 1 170 ? 4.088 9.682 -13.429 1.00 90.50 170 LEU A N 1
ATOM 1242 C CA . LEU A 1 170 ? 2.784 9.576 -14.077 1.00 90.50 170 LEU A CA 1
ATOM 1243 C C . LEU A 1 170 ? 2.692 8.324 -14.951 1.00 90.50 170 LEU A C 1
ATOM 1245 O O . LEU A 1 170 ? 1.635 7.699 -14.985 1.00 90.50 170 LEU A O 1
ATOM 1249 N N . SER A 1 171 ? 3.773 7.922 -15.631 1.00 91.50 171 SER A N 1
ATOM 1250 C CA . SER A 1 171 ? 3.765 6.657 -16.389 1.00 91.50 171 SER A CA 1
ATOM 1251 C C . SER A 1 171 ? 3.765 5.430 -15.478 1.00 91.50 171 SER A C 1
ATOM 1253 O O . SER A 1 171 ? 3.189 4.399 -15.818 1.00 91.50 171 SER A O 1
ATOM 1255 N N . THR A 1 172 ? 4.379 5.542 -14.304 1.00 92.19 172 THR A N 1
ATOM 1256 C CA . THR A 1 172 ? 4.539 4.460 -13.328 1.00 92.19 172 THR A CA 1
ATOM 1257 C C . THR A 1 172 ? 3.464 4.462 -12.246 1.00 92.19 172 THR A C 1
ATOM 1259 O O . THR A 1 172 ? 3.358 3.487 -11.507 1.00 92.19 172 THR A O 1
ATOM 1262 N N . LEU A 1 173 ? 2.595 5.479 -12.220 1.00 93.25 173 LEU A N 1
ATOM 1263 C CA . LEU A 1 173 ? 1.494 5.625 -11.266 1.00 93.25 173 LEU A CA 1
ATOM 1264 C C . LEU A 1 173 ? 0.626 4.364 -11.174 1.00 93.25 173 LEU A C 1
ATOM 1266 O O . LEU A 1 173 ? 0.217 3.981 -10.084 1.00 93.25 173 LEU A O 1
ATOM 1270 N N . GLY A 1 174 ? 0.355 3.693 -12.298 1.00 93.88 174 GLY A N 1
ATOM 1271 C CA . GLY A 1 174 ? -0.390 2.433 -12.298 1.00 93.88 174 GLY A CA 1
ATOM 1272 C C . GLY A 1 174 ? 0.281 1.339 -11.460 1.00 93.88 174 GLY A C 1
ATOM 1273 O O . GLY A 1 174 ? -0.402 0.653 -10.707 1.00 93.88 174 GLY A O 1
ATOM 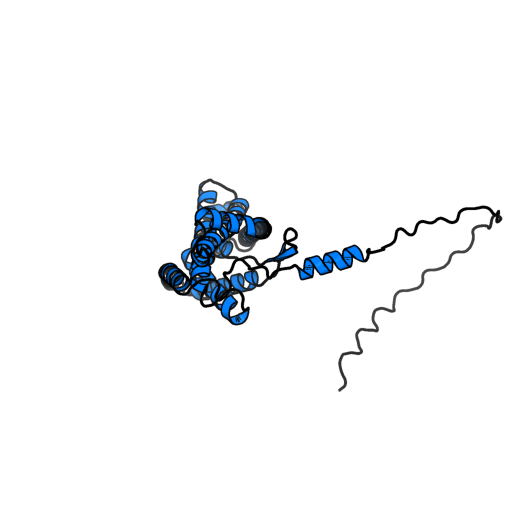1274 N N . ALA A 1 175 ? 1.607 1.207 -11.552 1.00 94.50 175 ALA A N 1
ATOM 1275 C CA . ALA A 1 175 ? 2.379 0.237 -10.773 1.00 94.50 175 ALA A CA 1
ATOM 1276 C C . ALA A 1 175 ? 2.404 0.619 -9.287 1.00 94.50 175 ALA A C 1
ATOM 1278 O O . ALA A 1 175 ? 2.081 -0.203 -8.437 1.00 94.50 175 ALA A O 1
ATOM 1279 N N . ASP A 1 176 ? 2.632 1.895 -8.972 1.00 94.12 176 ASP A N 1
ATOM 1280 C CA . ASP A 1 176 ? 2.603 2.376 -7.585 1.00 94.12 176 ASP A CA 1
ATOM 1281 C C . ASP A 1 176 ? 1.214 2.196 -6.938 1.00 94.12 176 ASP A C 1
ATOM 1283 O O . ASP A 1 176 ? 1.098 1.841 -5.763 1.00 94.12 176 ASP A O 1
ATOM 1287 N N . ILE A 1 177 ? 0.128 2.379 -7.701 1.00 95.31 177 ILE A N 1
ATOM 1288 C CA . ILE A 1 177 ? -1.228 2.091 -7.214 1.00 95.31 177 ILE A CA 1
ATOM 1289 C C . ILE A 1 177 ? -1.381 0.600 -6.913 1.00 95.31 177 ILE A C 1
ATOM 1291 O O . ILE A 1 177 ? -1.993 0.261 -5.901 1.00 95.31 177 ILE A O 1
ATOM 1295 N N . VAL A 1 178 ? -0.857 -0.298 -7.751 1.00 96.38 178 VAL A N 1
ATOM 1296 C CA . VAL A 1 178 ? -0.950 -1.746 -7.509 1.00 96.38 178 VAL A CA 1
ATOM 1297 C C . VAL A 1 178 ? -0.131 -2.150 -6.290 1.00 96.38 178 VAL A C 1
ATOM 1299 O O . VAL A 1 178 ? -0.682 -2.770 -5.382 1.00 96.38 178 VAL A O 1
ATOM 1302 N N . SER A 1 179 ? 1.145 -1.789 -6.225 1.00 94.50 179 SER A N 1
ATOM 1303 C CA . SER A 1 179 ? 2.014 -2.164 -5.109 1.00 94.50 179 SER A CA 1
ATOM 1304 C C . SER A 1 179 ? 1.577 -1.515 -3.795 1.00 94.50 179 SER A C 1
ATOM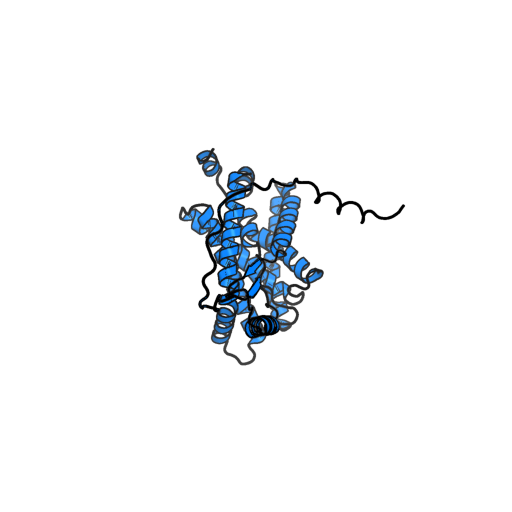 1306 O O . SER A 1 179 ? 1.266 -2.218 -2.831 1.00 94.50 179 SER A O 1
ATOM 1308 N N . MET A 1 180 ? 1.485 -0.188 -3.750 1.00 92.19 180 MET A N 1
ATOM 1309 C CA . MET A 1 180 ? 1.258 0.564 -2.510 1.00 92.19 180 MET A CA 1
ATOM 1310 C C . MET A 1 180 ? -0.231 0.657 -2.166 1.00 92.19 180 MET A C 1
ATOM 1312 O O . MET A 1 180 ? -0.638 0.460 -1.021 1.00 92.19 180 MET A O 1
ATOM 1316 N N . GLY A 1 181 ? -1.062 0.958 -3.165 1.00 93.00 181 GLY A N 1
ATOM 1317 C CA . GLY A 1 181 ? -2.499 1.145 -2.982 1.00 93.00 181 GLY A CA 1
ATOM 1318 C C . GLY A 1 181 ? -3.258 -0.169 -2.835 1.00 93.00 181 GLY A C 1
ATOM 1319 O O . GLY A 1 181 ? -4.061 -0.306 -1.922 1.00 93.00 181 GLY A O 1
ATOM 1320 N N . VAL A 1 182 ? -3.029 -1.143 -3.714 1.00 96.31 182 VAL A N 1
ATOM 1321 C CA . VAL A 1 182 ? -3.756 -2.419 -3.695 1.00 96.31 182 VAL A CA 1
ATOM 1322 C C . VAL A 1 182 ? -3.075 -3.394 -2.751 1.00 96.31 182 VAL A C 1
ATOM 1324 O O . VAL A 1 182 ? -3.631 -3.716 -1.702 1.00 96.31 182 VAL A O 1
ATOM 1327 N N . VAL A 1 183 ? -1.874 -3.864 -3.076 1.00 96.31 183 VAL A N 1
ATOM 1328 C CA . VAL A 1 183 ? -1.227 -4.918 -2.291 1.00 96.31 183 VAL A CA 1
ATOM 1329 C C . VAL A 1 183 ? -0.965 -4.451 -0.863 1.00 96.31 183 VAL A C 1
ATOM 1331 O O . VAL A 1 183 ? -1.349 -5.165 0.064 1.00 96.31 183 VAL A O 1
ATOM 1334 N N . GLY A 1 184 ? -0.432 -3.242 -0.672 1.00 93.81 184 GLY A N 1
ATOM 1335 C CA . GLY A 1 184 ? -0.241 -2.645 0.650 1.00 93.81 184 GLY A CA 1
ATOM 1336 C C . GLY A 1 184 ? -1.531 -2.622 1.476 1.00 93.81 184 GLY A C 1
ATOM 1337 O O . GLY A 1 184 ? -1.594 -3.224 2.552 1.00 93.81 184 GLY A O 1
ATOM 1338 N N . SER A 1 185 ? -2.600 -2.001 0.967 1.00 95.00 185 SER A N 1
ATOM 1339 C CA . SER A 1 185 ? -3.859 -1.890 1.716 1.00 95.00 185 SER A CA 1
ATOM 1340 C C . SER A 1 185 ? -4.511 -3.236 2.025 1.00 95.00 185 SER A C 1
ATOM 1342 O O . SER A 1 185 ? -5.026 -3.432 3.128 1.00 95.00 185 SER A O 1
ATOM 1344 N N . PHE A 1 186 ? -4.504 -4.183 1.086 1.00 96.50 186 PHE A N 1
ATOM 1345 C CA . PHE A 1 186 ? -5.064 -5.510 1.337 1.00 96.50 186 PHE A CA 1
ATOM 1346 C C . PHE A 1 186 ? -4.204 -6.310 2.323 1.00 96.50 186 PHE A C 1
ATOM 1348 O O . PHE A 1 186 ? -4.759 -6.904 3.248 1.00 96.50 186 PHE A O 1
ATOM 1355 N N . ALA A 1 187 ? -2.874 -6.288 2.189 1.00 95.81 187 ALA A N 1
ATOM 1356 C CA . ALA A 1 187 ? -1.961 -6.971 3.105 1.00 95.81 187 ALA A CA 1
ATOM 1357 C C . ALA A 1 187 ? -2.119 -6.460 4.541 1.00 95.81 187 ALA A C 1
ATOM 1359 O O . ALA A 1 187 ? -2.314 -7.261 5.456 1.00 95.81 187 ALA A O 1
ATOM 1360 N N . GLY A 1 188 ? -2.135 -5.139 4.737 1.00 94.12 188 GLY A N 1
ATOM 1361 C CA . GLY A 1 188 ? -2.358 -4.527 6.046 1.00 94.12 188 GLY A CA 1
ATOM 1362 C C . GLY A 1 188 ? -3.713 -4.881 6.646 1.00 94.12 188 GLY A C 1
ATOM 1363 O O . GLY A 1 188 ? -3.805 -5.266 7.813 1.00 94.12 188 GLY A O 1
ATOM 1364 N N . TRP A 1 189 ? -4.777 -4.812 5.843 1.00 95.31 189 TRP A N 1
ATOM 1365 C CA . TRP A 1 189 ? -6.123 -5.127 6.316 1.00 95.31 189 TRP A CA 1
ATOM 1366 C C . TRP A 1 189 ? -6.283 -6.600 6.705 1.00 95.31 189 TRP A C 1
ATOM 1368 O O . TRP A 1 189 ? -6.821 -6.897 7.777 1.00 95.31 189 TRP A O 1
ATOM 1378 N N . PHE A 1 190 ? -5.797 -7.527 5.873 1.00 96.00 190 PHE A N 1
ATOM 1379 C CA . PHE A 1 190 ? -5.848 -8.960 6.168 1.00 96.00 190 PHE A CA 1
ATOM 1380 C C . PHE A 1 190 ? -4.962 -9.328 7.352 1.00 96.00 190 PHE A C 1
ATOM 1382 O O . PHE A 1 190 ? -5.409 -10.087 8.211 1.00 96.00 190 PHE A O 1
ATOM 1389 N N . ALA A 1 191 ? -3.757 -8.763 7.449 1.00 94.94 191 ALA A N 1
ATOM 1390 C CA . ALA A 1 191 ? -2.888 -8.959 8.603 1.00 94.94 191 ALA A CA 1
ATOM 1391 C C . ALA A 1 191 ? -3.582 -8.497 9.888 1.00 94.94 191 ALA A C 1
ATOM 1393 O O . ALA A 1 191 ? -3.676 -9.261 10.847 1.00 94.94 191 ALA A O 1
ATOM 1394 N N . PHE A 1 192 ? -4.157 -7.291 9.890 1.00 94.81 192 PHE A N 1
ATOM 1395 C CA . PHE A 1 192 ? -4.879 -6.772 11.048 1.00 94.81 192 PHE A CA 1
ATOM 1396 C C . PHE A 1 192 ? -6.056 -7.673 11.436 1.00 94.81 192 PHE A C 1
ATOM 1398 O O . PHE A 1 192 ? -6.175 -8.083 12.590 1.00 94.81 192 PHE A O 1
ATOM 1405 N N . ARG A 1 193 ? -6.930 -8.014 10.480 1.00 92.69 193 ARG A N 1
ATOM 1406 C CA . ARG A 1 193 ? -8.133 -8.820 10.748 1.00 92.69 193 ARG A CA 1
ATOM 1407 C C . ARG A 1 193 ? -7.803 -10.251 11.145 1.00 92.69 193 ARG A C 1
ATOM 1409 O O . ARG A 1 193 ? -8.429 -10.759 12.071 1.00 92.69 193 ARG A O 1
ATOM 1416 N N . GLY A 1 194 ? -6.821 -10.870 10.498 1.00 92.88 194 GLY A N 1
ATOM 1417 C CA . GLY A 1 194 ? -6.335 -12.203 10.841 1.00 92.88 194 GLY A CA 1
ATOM 1418 C C . GLY A 1 194 ? -5.777 -12.241 12.259 1.00 92.88 194 GLY A C 1
ATOM 1419 O O . GLY A 1 194 ? -6.208 -13.057 13.067 1.00 92.88 194 GLY A O 1
ATOM 1420 N N . LEU A 1 195 ? -4.908 -11.291 12.612 1.00 93.81 195 LEU A N 1
ATOM 1421 C CA . LEU A 1 195 ? -4.324 -11.207 13.954 1.00 93.81 195 LEU A CA 1
ATOM 1422 C C . LEU A 1 195 ? -5.376 -10.921 15.030 1.00 93.81 195 LEU A C 1
ATOM 1424 O O . LEU A 1 195 ? -5.359 -11.551 16.085 1.00 93.81 195 LEU A O 1
ATOM 1428 N N . ARG A 1 196 ? -6.333 -10.024 14.764 1.00 92.38 196 ARG A N 1
ATOM 1429 C CA . ARG A 1 196 ? -7.462 -9.777 15.678 1.00 92.38 196 ARG A CA 1
ATOM 1430 C C . ARG A 1 196 ? -8.361 -11.006 15.821 1.00 92.38 196 ARG A C 1
ATOM 1432 O O . ARG A 1 196 ? -8.826 -11.275 16.923 1.00 92.38 196 ARG A O 1
ATOM 1439 N N . GLY A 1 197 ? -8.562 -11.775 14.749 1.00 87.75 197 GLY A N 1
ATOM 1440 C CA . GLY A 1 197 ? -9.291 -13.047 14.777 1.00 87.75 197 GLY A CA 1
ATOM 1441 C C . GLY A 1 197 ? -8.597 -14.132 15.605 1.00 87.75 197 GLY A C 1
ATOM 1442 O O . GLY A 1 197 ? -9.273 -14.937 16.236 1.00 87.75 197 GLY A O 1
ATOM 1443 N N . LEU A 1 198 ? -7.263 -14.106 15.668 1.00 92.12 198 LEU A N 1
ATOM 1444 C CA . LEU A 1 198 ? -6.442 -14.989 16.507 1.00 92.12 198 LEU A CA 1
ATOM 1445 C C . LEU A 1 198 ? -6.314 -14.507 17.966 1.00 92.12 198 LEU A C 1
ATOM 1447 O O . LEU A 1 198 ? -5.598 -15.121 18.752 1.00 92.12 198 LEU A O 1
ATOM 1451 N N . GLY A 1 199 ? -6.982 -13.411 18.341 1.00 89.06 199 GLY A N 1
ATOM 1452 C CA . GLY A 1 199 ? -6.953 -12.873 19.703 1.00 89.06 199 GLY A CA 1
ATOM 1453 C C . GLY A 1 199 ? -5.743 -11.989 20.021 1.00 89.06 199 GLY A C 1
ATOM 1454 O O . GLY A 1 199 ? -5.478 -11.718 21.191 1.00 89.06 199 GLY A O 1
ATOM 1455 N N . ALA A 1 200 ? -5.005 -11.509 19.015 1.00 91.00 200 ALA A N 1
ATOM 1456 C CA . ALA A 1 200 ? -3.896 -10.589 19.250 1.00 91.00 200 ALA A CA 1
ATOM 1457 C C . ALA A 1 200 ? -4.377 -9.246 19.832 1.00 91.00 200 ALA A C 1
ATOM 1459 O O . ALA A 1 200 ? -5.427 -8.702 19.455 1.00 91.00 200 ALA A O 1
ATOM 1460 N N . ASN A 1 201 ? -3.557 -8.670 20.716 1.00 93.50 201 ASN A N 1
ATOM 1461 C CA . ASN A 1 201 ? -3.769 -7.328 21.255 1.00 93.50 201 ASN A CA 1
ATOM 1462 C C . ASN A 1 201 ? -3.829 -6.293 20.113 1.00 93.50 201 ASN A C 1
ATOM 1464 O O . ASN A 1 201 ? -3.070 -6.387 19.146 1.00 93.50 201 ASN A O 1
ATOM 1468 N N . LEU A 1 202 ? -4.700 -5.289 20.242 1.00 90.69 202 LEU A N 1
ATOM 1469 C CA . LEU A 1 202 ? -4.922 -4.218 19.270 1.00 90.69 202 LEU A CA 1
ATOM 1470 C C . LEU A 1 202 ? -3.616 -3.566 18.793 1.00 90.69 202 LEU A C 1
ATOM 1472 O O . LEU A 1 202 ? -3.416 -3.410 17.591 1.00 90.69 202 LEU A O 1
ATOM 1476 N N . GLY A 1 203 ? -2.716 -3.235 19.724 1.00 92.00 203 GLY A N 1
ATOM 1477 C CA . GLY A 1 203 ? -1.429 -2.613 19.397 1.00 92.00 203 GLY A CA 1
ATOM 1478 C C . GLY A 1 203 ? -0.514 -3.520 18.573 1.00 92.00 203 GLY A C 1
ATOM 1479 O O . GLY A 1 203 ? 0.085 -3.068 17.604 1.00 92.00 203 GLY A O 1
ATOM 1480 N N . VAL A 1 204 ? -0.454 -4.812 18.910 1.00 93.81 204 VAL A N 1
ATOM 1481 C CA . VAL A 1 204 ? 0.367 -5.804 18.192 1.00 93.81 204 VAL A CA 1
ATOM 1482 C C . VAL A 1 204 ? -0.211 -6.082 16.806 1.00 93.81 204 VAL A C 1
ATOM 1484 O O . VAL A 1 204 ? 0.529 -6.116 15.827 1.00 93.81 204 VAL A O 1
ATOM 1487 N N . ALA A 1 205 ? -1.535 -6.226 16.707 1.00 94.19 205 ALA A N 1
ATOM 1488 C CA . ALA A 1 205 ? -2.217 -6.417 15.432 1.00 94.19 205 ALA A CA 1
ATOM 1489 C C . ALA A 1 205 ? -1.996 -5.225 14.491 1.00 94.19 205 ALA A C 1
ATOM 1491 O O . ALA A 1 205 ? -1.713 -5.422 13.314 1.00 94.19 205 ALA A O 1
ATOM 1492 N N . ALA A 1 206 ? -2.078 -3.996 15.009 1.00 94.00 206 ALA A N 1
ATOM 1493 C CA . ALA A 1 206 ? -1.811 -2.782 14.242 1.00 94.00 206 ALA A CA 1
ATOM 1494 C C . ALA A 1 206 ? -0.327 -2.643 13.857 1.00 94.00 206 ALA A C 1
ATOM 1496 O O . ALA A 1 206 ? -0.033 -2.270 12.723 1.00 94.00 206 ALA A O 1
ATOM 1497 N N . PHE A 1 207 ? 0.602 -2.994 14.755 1.00 96.12 207 PHE A N 1
ATOM 1498 C CA . PHE A 1 207 ? 2.039 -2.982 14.465 1.00 96.12 207 PHE A CA 1
ATOM 1499 C C . PHE A 1 207 ? 2.389 -3.918 13.311 1.00 96.12 207 PHE A C 1
ATOM 1501 O O . PHE A 1 207 ? 2.986 -3.504 12.319 1.00 96.12 207 PHE A O 1
ATOM 1508 N N . LEU A 1 208 ? 1.970 -5.178 13.426 1.00 95.75 208 LEU A N 1
ATOM 1509 C CA . LEU A 1 208 ? 2.236 -6.183 12.406 1.00 95.75 208 LEU A CA 1
ATOM 1510 C C . LEU A 1 208 ? 1.513 -5.857 11.099 1.00 95.75 208 LEU A C 1
ATOM 1512 O O . LEU A 1 208 ? 2.076 -6.078 10.037 1.00 95.75 208 LEU A O 1
ATOM 1516 N N . ALA A 1 209 ? 0.309 -5.283 11.152 1.00 94.69 209 ALA A N 1
ATOM 1517 C CA . ALA A 1 209 ? -0.384 -4.829 9.953 1.00 94.69 209 ALA A CA 1
ATOM 1518 C C . ALA A 1 209 ? 0.399 -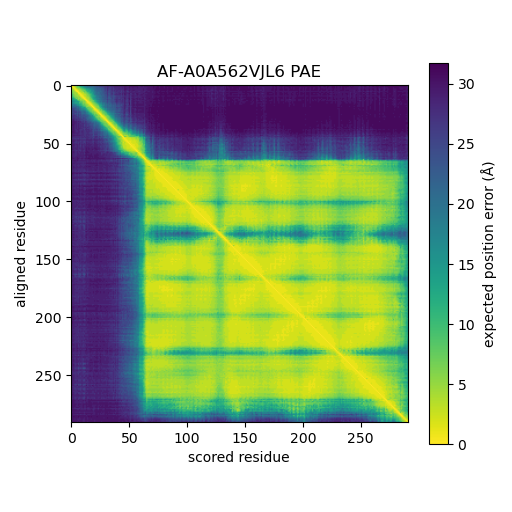3.754 9.188 1.00 94.69 209 ALA A C 1
ATOM 1520 O O . ALA A 1 209 ? 0.543 -3.876 7.974 1.00 94.69 209 ALA A O 1
ATOM 1521 N N . GLY A 1 210 ? 0.941 -2.740 9.874 1.00 93.25 210 GLY A N 1
ATOM 1522 C CA . GLY A 1 210 ? 1.798 -1.731 9.239 1.00 93.25 210 GLY A CA 1
ATOM 1523 C C . GLY A 1 210 ? 3.071 -2.342 8.644 1.00 93.25 210 GLY A C 1
ATOM 1524 O O . GLY A 1 210 ? 3.395 -2.089 7.490 1.00 93.25 210 GLY A O 1
ATOM 1525 N N . LEU A 1 211 ? 3.724 -3.243 9.381 1.00 94.12 211 LEU A N 1
ATOM 1526 C CA . LEU A 1 211 ? 4.926 -3.941 8.917 1.00 94.12 211 LEU A CA 1
ATOM 1527 C C . LEU A 1 211 ? 4.661 -4.814 7.677 1.00 94.12 211 LEU A C 1
ATOM 1529 O O . LEU A 1 211 ? 5.412 -4.758 6.706 1.00 94.12 211 LEU A O 1
ATOM 1533 N N . PHE A 1 212 ? 3.571 -5.588 7.666 1.00 94.75 212 PHE A N 1
ATOM 1534 C CA . PHE A 1 212 ? 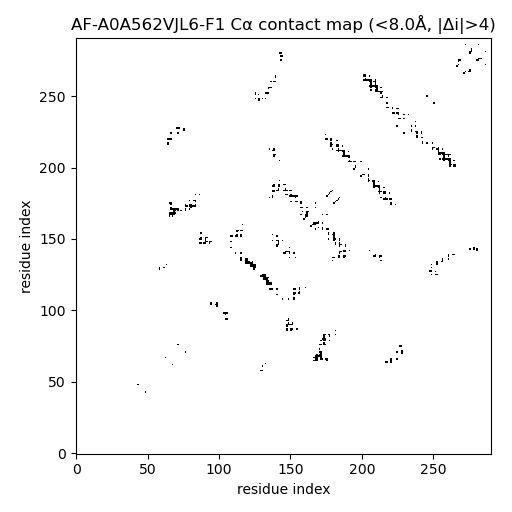3.196 -6.407 6.509 1.00 94.75 212 PHE A CA 1
ATOM 1535 C C . PHE A 1 212 ? 2.734 -5.573 5.312 1.00 94.75 212 PHE A C 1
ATOM 1537 O O . PHE A 1 212 ? 2.951 -5.993 4.179 1.00 94.75 212 PHE A O 1
ATOM 1544 N N . THR A 1 213 ? 2.122 -4.408 5.544 1.00 94.19 213 THR A N 1
ATOM 1545 C CA . THR A 1 213 ? 1.766 -3.455 4.478 1.00 94.19 213 THR A CA 1
ATOM 1546 C C . THR A 1 213 ? 3.015 -3.037 3.707 1.00 94.19 213 THR A C 1
ATOM 1548 O O . THR A 1 213 ? 3.054 -3.162 2.481 1.00 94.19 213 THR A O 1
ATOM 1551 N N . ASP A 1 214 ? 4.042 -2.579 4.424 1.00 92.00 214 ASP A N 1
ATOM 1552 C CA . ASP A 1 214 ? 5.283 -2.086 3.828 1.00 92.00 214 ASP A CA 1
ATOM 1553 C C . ASP A 1 214 ? 6.043 -3.205 3.101 1.00 92.00 214 ASP A C 1
ATOM 1555 O O . ASP A 1 214 ? 6.374 -3.092 1.921 1.00 92.00 214 ASP A O 1
ATOM 1559 N N . TRP A 1 215 ? 6.208 -4.363 3.746 1.00 92.31 215 TRP A N 1
ATOM 1560 C CA . TRP A 1 215 ? 6.925 -5.491 3.143 1.00 92.31 215 TRP A CA 1
ATOM 1561 C C . TRP A 1 215 ? 6.210 -6.082 1.925 1.00 92.31 215 TRP A C 1
ATOM 1563 O O . TRP A 1 215 ? 6.867 -6.470 0.957 1.00 92.31 215 TRP A O 1
ATOM 1573 N N . ALA A 1 216 ? 4.876 -6.151 1.942 1.00 94.56 216 ALA A N 1
ATOM 1574 C CA . ALA A 1 216 ? 4.106 -6.617 0.791 1.00 94.56 216 ALA A CA 1
ATOM 1575 C C . ALA A 1 216 ? 4.183 -5.625 -0.376 1.00 94.56 216 ALA A C 1
ATOM 1577 O O . ALA A 1 216 ? 4.302 -6.039 -1.533 1.00 94.56 216 ALA A O 1
ATOM 1578 N N . THR A 1 217 ? 4.173 -4.326 -0.071 1.00 93.00 217 THR A N 1
ATOM 1579 C CA . THR A 1 217 ? 4.389 -3.272 -1.064 1.00 93.00 217 THR A CA 1
ATOM 1580 C C . THR A 1 217 ? 5.758 -3.439 -1.709 1.00 93.00 217 THR A C 1
ATOM 1582 O O . THR A 1 217 ? 5.851 -3.606 -2.921 1.00 93.00 217 THR A O 1
ATOM 1585 N N . TYR A 1 218 ? 6.807 -3.529 -0.892 1.00 90.44 218 TYR A N 1
ATOM 1586 C CA . TYR A 1 218 ? 8.175 -3.704 -1.355 1.00 90.44 218 TYR A CA 1
ATOM 1587 C C . TYR A 1 218 ? 8.361 -4.947 -2.240 1.00 90.44 218 TYR A C 1
ATOM 1589 O O . TYR A 1 218 ? 8.978 -4.885 -3.311 1.00 90.44 218 TYR A O 1
ATOM 1597 N N . LEU A 1 219 ? 7.819 -6.089 -1.814 1.00 92.75 219 LEU A N 1
ATOM 1598 C CA . LEU A 1 219 ? 7.896 -7.319 -2.595 1.00 92.75 219 LEU A CA 1
ATOM 1599 C C . LEU A 1 219 ? 7.229 -7.149 -3.966 1.00 92.75 219 LEU A C 1
ATOM 1601 O O . LEU A 1 219 ? 7.769 -7.605 -4.975 1.00 92.75 219 LEU A O 1
ATOM 1605 N N . THR A 1 220 ? 6.093 -6.453 -4.009 1.00 94.19 220 THR A N 1
ATOM 1606 C CA . THR A 1 220 ? 5.363 -6.178 -5.253 1.00 94.19 220 THR A CA 1
ATOM 1607 C C . THR A 1 220 ? 6.148 -5.235 -6.156 1.00 94.19 220 THR A C 1
ATOM 1609 O O . THR A 1 220 ? 6.385 -5.574 -7.312 1.00 94.19 220 THR A O 1
ATOM 1612 N N . THR A 1 221 ? 6.674 -4.131 -5.623 1.00 92.44 221 THR A N 1
ATOM 1613 C CA . THR A 1 221 ? 7.534 -3.200 -6.370 1.00 92.44 221 THR A CA 1
ATOM 1614 C C . THR A 1 221 ? 8.770 -3.905 -6.935 1.00 92.44 221 THR A C 1
ATOM 1616 O O . THR A 1 221 ? 9.182 -3.656 -8.066 1.00 92.44 221 THR A O 1
ATOM 1619 N N . SER A 1 222 ? 9.351 -4.854 -6.194 1.00 91.75 222 SER A N 1
ATOM 1620 C CA . SER A 1 222 ? 10.497 -5.644 -6.669 1.00 91.75 222 SER A CA 1
ATOM 1621 C C . SER A 1 222 ? 10.141 -6.535 -7.861 1.00 91.75 222 SER A C 1
ATOM 1623 O O . SER A 1 222 ? 10.940 -6.693 -8.787 1.00 91.75 222 SER A O 1
ATOM 1625 N N . VAL A 1 223 ? 8.936 -7.109 -7.852 1.00 92.88 223 VAL A N 1
ATOM 1626 C CA . VAL A 1 223 ? 8.376 -7.888 -8.966 1.00 92.88 223 VAL A CA 1
ATOM 1627 C C . VAL A 1 223 ? 8.085 -6.991 -10.170 1.00 92.88 223 VAL A C 1
ATOM 1629 O O . VAL A 1 223 ? 8.460 -7.344 -11.290 1.00 92.88 223 VAL A O 1
ATOM 1632 N N . GLU A 1 224 ? 7.481 -5.824 -9.951 1.00 92.94 224 GLU A N 1
ATOM 1633 C CA . GLU A 1 224 ? 7.186 -4.821 -10.982 1.00 92.94 224 GLU A CA 1
ATOM 1634 C C . GLU A 1 224 ? 8.470 -4.359 -11.679 1.00 92.94 224 GLU A C 1
ATOM 1636 O O . GLU A 1 224 ? 8.583 -4.449 -12.906 1.00 92.94 224 GLU A O 1
ATOM 1641 N N . LEU A 1 225 ? 9.488 -3.976 -10.907 1.00 90.19 225 LEU A N 1
ATOM 1642 C CA . LEU A 1 225 ? 10.791 -3.575 -11.432 1.00 90.19 225 LEU A CA 1
ATOM 1643 C C . LEU A 1 225 ? 11.466 -4.715 -12.191 1.00 90.19 225 LEU A C 1
ATOM 1645 O O . LEU A 1 225 ? 11.864 -4.527 -13.340 1.00 90.19 225 LEU A O 1
ATOM 1649 N N . ALA A 1 226 ? 11.541 -5.914 -11.604 1.00 89.88 226 ALA A N 1
ATOM 1650 C CA . ALA A 1 226 ? 12.135 -7.070 -12.271 1.00 89.88 226 ALA A CA 1
ATOM 1651 C C . ALA A 1 226 ? 11.416 -7.421 -13.577 1.00 89.88 226 ALA A C 1
ATOM 1653 O O . ALA A 1 226 ? 12.047 -7.909 -14.510 1.00 89.88 226 ALA A O 1
ATOM 1654 N N . SER A 1 227 ? 10.105 -7.195 -13.661 1.00 87.56 227 SER A N 1
ATOM 1655 C CA . SER A 1 227 ? 9.334 -7.437 -14.879 1.00 87.56 227 SER A CA 1
ATOM 1656 C C . SER A 1 227 ? 9.669 -6.426 -15.982 1.00 87.56 227 SER A C 1
ATOM 1658 O O . SER A 1 227 ? 9.891 -6.825 -17.128 1.00 87.56 227 SER A O 1
ATOM 1660 N N . GLY A 1 228 ? 9.818 -5.147 -15.620 1.00 86.94 228 GLY A N 1
ATOM 1661 C CA . GLY A 1 228 ? 10.085 -4.055 -16.553 1.00 86.94 228 GLY A CA 1
ATOM 1662 C C . GLY A 1 228 ? 11.527 -3.975 -17.048 1.00 86.94 228 GLY A C 1
ATOM 1663 O O . GLY A 1 228 ? 11.745 -3.743 -18.236 1.00 86.94 228 GLY A O 1
ATOM 1664 N N . ILE A 1 229 ? 12.513 -4.196 -16.171 1.00 87.00 229 ILE A N 1
ATOM 1665 C CA . ILE A 1 229 ? 13.936 -3.929 -16.468 1.00 87.00 229 ILE A CA 1
ATOM 1666 C C . ILE A 1 229 ? 14.751 -5.185 -16.804 1.00 87.00 229 ILE A C 1
ATOM 1668 O O . ILE A 1 229 ? 15.963 -5.102 -16.992 1.00 87.00 229 ILE A O 1
ATOM 1672 N N . ARG A 1 230 ? 14.118 -6.367 -16.873 1.00 83.31 230 ARG A N 1
ATOM 1673 C CA . ARG A 1 230 ? 14.827 -7.656 -16.992 1.00 83.31 230 ARG A CA 1
ATOM 1674 C C . ARG A 1 230 ? 15.841 -7.750 -18.126 1.00 83.31 230 ARG A C 1
ATOM 1676 O O . ARG A 1 230 ? 16.848 -8.439 -17.965 1.00 83.31 230 ARG A O 1
ATOM 1683 N N . GLY A 1 231 ? 15.557 -7.147 -19.282 1.00 83.62 231 GLY A N 1
ATOM 1684 C CA . GLY A 1 231 ? 16.269 -7.445 -20.524 1.00 83.62 231 GLY A CA 1
ATOM 1685 C C . GLY A 1 231 ? 16.416 -8.960 -20.732 1.00 83.62 231 GLY A C 1
ATOM 1686 O O . GLY A 1 231 ? 15.430 -9.698 -20.754 1.00 83.62 231 GLY A O 1
ATOM 1687 N N . THR A 1 232 ? 17.661 -9.431 -20.814 1.00 83.94 232 THR A N 1
ATOM 1688 C CA . THR A 1 232 ? 18.027 -10.851 -20.965 1.00 83.94 232 THR A CA 1
ATOM 1689 C C . THR A 1 232 ? 18.209 -11.601 -19.640 1.00 83.94 232 THR A C 1
ATOM 1691 O O . THR A 1 232 ? 18.417 -12.814 -19.645 1.00 83.94 232 THR A O 1
ATOM 1694 N N . SER A 1 233 ? 18.128 -10.918 -18.495 1.00 88.06 233 SER A N 1
ATOM 1695 C CA . SER A 1 233 ? 18.348 -11.537 -17.187 1.00 88.06 233 SER A CA 1
ATOM 1696 C C . SER A 1 233 ? 17.212 -12.502 -16.815 1.00 88.06 233 SER A C 1
ATOM 1698 O O . SER A 1 233 ? 16.042 -12.247 -17.130 1.00 88.06 233 SER A O 1
ATOM 1700 N N . PRO A 1 234 ? 17.508 -13.609 -16.107 1.00 90.56 234 PRO A N 1
ATOM 1701 C CA . PRO A 1 234 ? 16.482 -14.501 -15.571 1.00 90.56 234 PRO A CA 1
ATOM 1702 C C . PRO A 1 234 ? 15.629 -13.781 -14.513 1.00 90.56 234 PRO A C 1
ATOM 1704 O O . PRO A 1 234 ? 16.127 -12.948 -13.761 1.00 90.56 234 PRO A O 1
ATOM 1707 N N . PHE A 1 235 ? 14.330 -14.110 -14.452 1.00 90.69 235 PHE A N 1
ATOM 1708 C CA . PHE A 1 235 ? 13.349 -13.334 -13.675 1.00 90.69 235 PHE A CA 1
ATOM 1709 C C . PHE A 1 235 ? 13.602 -13.404 -12.168 1.00 90.69 235 PHE A C 1
ATOM 1711 O O . PHE A 1 235 ? 13.866 -12.393 -11.529 1.00 90.69 235 PHE A O 1
ATOM 1718 N N . TRP A 1 236 ? 13.545 -14.615 -11.612 1.00 91.88 236 TRP A N 1
ATOM 1719 C CA . TRP A 1 236 ? 13.641 -14.839 -10.174 1.00 91.88 236 TRP A CA 1
ATOM 1720 C C . TRP A 1 236 ? 14.970 -14.365 -9.576 1.00 91.88 236 TRP A C 1
ATOM 1722 O O . TRP A 1 236 ? 14.928 -13.696 -8.547 1.00 91.88 236 TRP A O 1
ATOM 1732 N N . PRO A 1 237 ? 16.134 -14.592 -10.221 1.00 92.38 237 PRO A N 1
ATOM 1733 C CA . PRO A 1 237 ? 17.391 -14.028 -9.737 1.00 92.38 237 PRO A CA 1
ATOM 1734 C C . PRO A 1 237 ? 17.449 -12.497 -9.780 1.00 92.38 237 PRO A C 1
ATOM 1736 O O . PRO A 1 237 ? 18.205 -11.900 -9.020 1.00 92.38 237 PRO A O 1
ATOM 1739 N N . LEU A 1 238 ? 16.698 -11.841 -10.671 1.00 90.38 238 LEU A N 1
ATOM 1740 C CA . LEU A 1 238 ? 16.607 -10.381 -10.683 1.00 90.38 238 LEU A CA 1
ATOM 1741 C C . LEU A 1 238 ? 15.702 -9.873 -9.558 1.00 90.38 238 LEU A C 1
ATOM 1743 O O . LEU A 1 238 ? 16.095 -8.949 -8.852 1.00 90.38 238 LEU A O 1
ATOM 1747 N N . VAL A 1 239 ? 14.546 -10.510 -9.341 1.00 91.19 239 VAL A N 1
ATOM 1748 C CA . VAL A 1 239 ? 13.660 -10.193 -8.208 1.00 91.19 239 VAL A CA 1
ATOM 1749 C C . VAL A 1 239 ? 14.432 -10.293 -6.896 1.00 91.19 239 VAL A C 1
ATOM 1751 O O . VAL A 1 239 ? 14.412 -9.350 -6.117 1.00 91.19 239 VAL A O 1
ATOM 1754 N N . THR A 1 240 ? 15.171 -11.382 -6.660 1.00 90.75 240 THR A N 1
ATOM 1755 C CA . THR A 1 240 ? 15.932 -11.545 -5.411 1.00 90.75 240 THR A CA 1
ATOM 1756 C C . THR A 1 240 ? 17.022 -10.493 -5.248 1.00 90.75 240 THR A C 1
ATOM 1758 O O . THR A 1 240 ? 17.214 -10.001 -4.142 1.00 90.75 240 THR A O 1
ATOM 1761 N N . LYS A 1 241 ? 17.702 -10.089 -6.328 1.00 88.94 241 LYS A N 1
ATOM 1762 C CA . LYS A 1 241 ? 18.673 -8.983 -6.282 1.00 88.94 241 LYS A CA 1
ATOM 1763 C C . LYS A 1 241 ? 18.018 -7.668 -5.868 1.00 88.94 241 LYS A C 1
ATOM 1765 O O . LYS A 1 241 ? 18.565 -6.982 -5.012 1.00 88.94 241 LYS A O 1
ATOM 1770 N N . ILE A 1 242 ? 16.856 -7.339 -6.435 1.00 89.25 242 ILE A N 1
ATOM 1771 C CA . ILE A 1 242 ? 16.113 -6.119 -6.083 1.00 89.25 242 ILE A CA 1
ATOM 1772 C C . ILE A 1 242 ? 15.611 -6.206 -4.636 1.00 89.25 242 ILE A C 1
ATOM 1774 O O . ILE A 1 242 ? 15.816 -5.269 -3.872 1.00 89.25 242 ILE A O 1
ATOM 1778 N N . VAL A 1 243 ? 15.080 -7.366 -4.228 1.00 89.81 243 VAL A N 1
ATOM 1779 C CA . VAL A 1 243 ? 14.638 -7.631 -2.849 1.00 89.81 243 VAL A CA 1
ATOM 1780 C C . VAL A 1 243 ? 15.794 -7.566 -1.844 1.00 89.81 243 VAL A C 1
ATOM 1782 O O . VAL A 1 243 ? 15.593 -7.208 -0.689 1.00 89.81 243 VAL A O 1
ATOM 1785 N N . ILE A 1 244 ? 17.022 -7.890 -2.228 1.00 89.75 244 ILE A N 1
ATOM 1786 C CA . ILE A 1 244 ? 18.175 -7.703 -1.341 1.00 89.75 244 ILE A CA 1
ATOM 1787 C C . ILE A 1 244 ? 18.579 -6.226 -1.297 1.00 89.75 244 ILE A C 1
ATOM 1789 O O . ILE A 1 244 ? 18.944 -5.720 -0.237 1.00 89.75 244 ILE A O 1
ATOM 1793 N N . ALA A 1 245 ? 18.465 -5.521 -2.424 1.00 87.00 245 ALA A N 1
ATOM 1794 C CA . ALA A 1 245 ? 18.883 -4.133 -2.550 1.00 87.00 245 ALA A CA 1
ATOM 1795 C C . ALA A 1 245 ? 18.077 -3.162 -1.675 1.00 87.00 245 ALA A C 1
ATOM 1797 O O . ALA A 1 245 ? 18.686 -2.244 -1.131 1.00 87.00 245 ALA A O 1
ATOM 1798 N N . PHE A 1 246 ? 16.762 -3.344 -1.483 1.00 85.75 246 PHE A N 1
ATOM 1799 C CA . PHE A 1 246 ? 16.001 -2.455 -0.586 1.00 85.75 246 PHE A CA 1
ATOM 1800 C C . PHE A 1 246 ? 15.900 -2.949 0.873 1.00 85.75 246 PHE A C 1
ATOM 1802 O O . PHE A 1 246 ? 15.324 -2.247 1.696 1.00 85.75 246 PHE A O 1
ATOM 1809 N N . ILE A 1 247 ? 16.494 -4.085 1.274 1.00 86.31 247 ILE A N 1
ATOM 1810 C CA . ILE A 1 247 ? 16.512 -4.494 2.702 1.00 86.31 247 ILE A CA 1
ATOM 1811 C C . ILE A 1 247 ? 17.051 -3.392 3.637 1.00 86.31 247 ILE A C 1
ATOM 1813 O O . ILE A 1 247 ? 16.413 -3.143 4.663 1.00 86.31 247 ILE A O 1
ATOM 1817 N N . PRO A 1 248 ? 18.177 -2.711 3.332 1.00 83.88 248 PRO A N 1
ATOM 1818 C CA . PRO A 1 248 ? 18.765 -1.733 4.250 1.00 83.88 248 PRO A CA 1
ATOM 1819 C C . PRO A 1 248 ? 17.870 -0.525 4.553 1.00 83.88 248 PRO A C 1
ATOM 1821 O O . PRO A 1 248 ? 18.035 0.097 5.604 1.00 83.88 248 PRO A O 1
ATOM 1824 N N . THR A 1 249 ? 16.945 -0.195 3.646 1.00 81.62 249 THR A N 1
ATOM 1825 C CA . THR A 1 249 ? 16.019 0.940 3.755 1.00 81.62 249 THR A CA 1
ATOM 1826 C C . THR A 1 249 ? 14.628 0.501 4.205 1.00 81.62 249 THR A C 1
ATOM 1828 O O . THR A 1 249 ? 14.107 1.061 5.168 1.00 81.62 249 THR A O 1
ATOM 1831 N N . GLN A 1 250 ? 14.050 -0.524 3.572 1.00 86.06 250 GLN A N 1
ATOM 1832 C CA . GLN A 1 250 ? 12.647 -0.904 3.780 1.00 86.06 250 GLN A CA 1
ATOM 1833 C C . GLN A 1 250 ? 12.432 -1.728 5.044 1.00 86.06 250 GLN A C 1
ATOM 1835 O O . GLN A 1 250 ? 11.410 -1.596 5.701 1.00 86.06 250 GLN A O 1
ATOM 1840 N N . LEU A 1 251 ? 13.397 -2.550 5.467 1.00 86.25 251 LEU A N 1
ATOM 1841 C CA . LEU A 1 251 ? 13.221 -3.328 6.698 1.00 86.25 251 LEU A CA 1
ATOM 1842 C C . LEU A 1 251 ? 13.113 -2.418 7.944 1.00 86.25 251 LEU A C 1
ATOM 1844 O O . LEU A 1 251 ? 12.166 -2.591 8.717 1.00 86.25 251 LEU A O 1
ATOM 1848 N N . PRO A 1 252 ? 13.994 -1.414 8.139 1.00 86.50 252 PRO A N 1
ATOM 1849 C CA . PRO A 1 252 ? 13.805 -0.404 9.181 1.00 86.50 252 PRO A CA 1
ATOM 1850 C C . PRO A 1 252 ? 12.539 0.440 8.991 1.00 86.50 252 PRO A C 1
ATOM 1852 O O . PRO A 1 252 ? 11.870 0.745 9.981 1.00 86.50 252 PRO A O 1
ATOM 1855 N N . LEU A 1 253 ? 12.210 0.813 7.747 1.00 85.00 253 LEU A N 1
ATOM 1856 C CA . LEU A 1 253 ? 11.020 1.610 7.448 1.00 85.00 253 LEU A CA 1
ATOM 1857 C C . LEU A 1 253 ? 9.739 0.866 7.836 1.00 85.00 253 LEU A C 1
ATOM 1859 O O . LEU A 1 253 ? 8.916 1.430 8.545 1.00 85.00 253 LEU A O 1
ATOM 1863 N N . GLY A 1 254 ? 9.609 -0.416 7.498 1.00 89.25 254 GLY A N 1
ATOM 1864 C CA . GLY A 1 254 ? 8.454 -1.231 7.870 1.00 89.25 254 GLY A CA 1
ATOM 1865 C C . GLY A 1 254 ? 8.278 -1.391 9.383 1.00 89.25 254 GLY A C 1
ATOM 1866 O O . GLY A 1 254 ? 7.151 -1.403 9.877 1.00 89.25 254 GLY A O 1
ATOM 1867 N N . ILE A 1 255 ? 9.368 -1.443 10.159 1.00 90.62 255 ILE A N 1
ATOM 1868 C CA . ILE A 1 255 ? 9.292 -1.432 11.634 1.00 90.62 255 ILE A CA 1
ATOM 1869 C C . ILE A 1 255 ? 8.745 -0.091 12.130 1.00 90.62 255 ILE A C 1
ATOM 1871 O O . ILE A 1 255 ? 7.873 -0.052 13.001 1.00 90.62 255 ILE A O 1
ATOM 1875 N N . LEU A 1 256 ? 9.253 1.009 11.578 1.00 88.25 256 LEU A N 1
ATOM 1876 C CA . LEU A 1 256 ? 8.798 2.352 11.907 1.00 88.25 256 LEU A CA 1
ATOM 1877 C C . LEU A 1 256 ? 7.328 2.557 11.516 1.00 88.25 256 LEU A C 1
ATOM 1879 O O . LEU A 1 256 ? 6.552 3.078 12.313 1.00 88.25 256 LEU A O 1
ATOM 1883 N N . GLU A 1 257 ? 6.923 2.103 10.335 1.00 88.69 257 GLU A N 1
ATOM 1884 C CA . GLU A 1 257 ? 5.551 2.197 9.842 1.00 88.69 257 GLU A CA 1
ATOM 1885 C C . GLU A 1 257 ? 4.598 1.312 10.654 1.00 88.69 257 GLU A C 1
ATOM 1887 O O . GLU A 1 257 ? 3.488 1.734 10.991 1.00 88.69 257 GLU A O 1
ATOM 1892 N N . GLY A 1 258 ? 5.058 0.137 11.093 1.00 91.50 258 GLY A N 1
ATOM 1893 C CA . GLY A 1 258 ? 4.382 -0.667 12.107 1.00 91.50 258 GLY A CA 1
ATOM 1894 C C . GLY A 1 258 ? 4.180 0.108 13.410 1.00 91.50 258 GLY A C 1
ATOM 1895 O O . GLY A 1 258 ? 3.060 0.194 13.920 1.00 91.50 258 GLY A O 1
ATOM 1896 N N . ALA A 1 259 ? 5.229 0.739 13.941 1.00 92.00 259 ALA A N 1
ATOM 1897 C CA . ALA A 1 259 ? 5.143 1.530 15.170 1.00 92.00 259 ALA A CA 1
ATOM 1898 C C . ALA A 1 259 ? 4.189 2.726 15.025 1.00 92.00 259 ALA A C 1
ATOM 1900 O O . ALA A 1 259 ? 3.372 2.975 15.916 1.00 92.00 259 ALA A O 1
ATOM 1901 N N . MET A 1 260 ? 4.232 3.428 13.891 1.00 89.19 260 MET A N 1
ATOM 1902 C CA . MET A 1 260 ? 3.312 4.522 13.573 1.00 89.19 260 MET A CA 1
ATOM 1903 C C . MET A 1 260 ? 1.866 4.037 13.468 1.00 89.19 260 MET A C 1
ATOM 1905 O O . MET A 1 260 ? 0.964 4.670 14.021 1.00 89.19 260 MET A O 1
ATOM 1909 N N . THR A 1 261 ? 1.640 2.894 12.820 1.00 91.44 261 THR A N 1
ATOM 1910 C CA . THR A 1 261 ? 0.308 2.295 12.672 1.00 91.44 261 THR A CA 1
ATOM 1911 C C . THR A 1 261 ? -0.263 1.887 14.027 1.00 91.44 261 THR A C 1
ATOM 1913 O O . THR A 1 261 ? -1.395 2.246 14.359 1.00 91.44 261 THR A O 1
ATOM 1916 N N . ALA A 1 262 ? 0.534 1.213 14.858 1.00 92.94 262 ALA A N 1
ATOM 1917 C CA . ALA A 1 262 ? 0.154 0.868 16.225 1.00 92.94 262 ALA A CA 1
ATOM 1918 C C . ALA A 1 262 ? -0.133 2.107 17.073 1.00 92.94 262 ALA A C 1
ATOM 1920 O O . ALA A 1 262 ? -1.167 2.170 17.737 1.00 92.94 262 ALA A O 1
ATOM 1921 N N . GLY A 1 263 ? 0.749 3.108 17.015 1.00 90.69 263 GLY A N 1
ATOM 1922 C CA . GLY A 1 263 ? 0.583 4.376 17.713 1.00 90.69 263 GLY A CA 1
ATOM 1923 C C . GLY A 1 263 ? -0.727 5.059 17.336 1.00 90.69 263 GLY A C 1
ATOM 1924 O O . GLY A 1 263 ? -1.512 5.393 18.218 1.00 90.69 263 GLY A O 1
ATOM 1925 N N . MET A 1 264 ? -1.019 5.194 16.041 1.00 88.31 264 MET A N 1
ATOM 1926 C CA . MET A 1 264 ? -2.254 5.820 15.565 1.00 88.31 264 MET A CA 1
ATOM 1927 C C . MET A 1 264 ? -3.502 5.069 16.042 1.00 88.31 264 MET A C 1
ATOM 1929 O O . MET A 1 264 ? -4.414 5.682 16.597 1.00 88.31 264 MET A O 1
ATOM 1933 N N . VAL A 1 265 ? -3.541 3.742 15.888 1.00 89.50 265 VAL A N 1
ATOM 1934 C CA . VAL A 1 265 ? -4.702 2.934 16.299 1.00 89.50 265 VAL A CA 1
ATOM 1935 C C . VAL A 1 265 ? -4.913 2.991 17.815 1.00 89.50 265 VAL A C 1
ATOM 1937 O O . VAL A 1 265 ? -6.042 3.177 18.268 1.00 89.50 265 VAL A O 1
ATOM 1940 N N . LEU A 1 266 ? -3.846 2.890 18.613 1.00 90.69 266 LEU A N 1
ATOM 1941 C CA . LEU A 1 266 ? -3.930 2.973 20.076 1.00 90.69 266 LEU A CA 1
ATOM 1942 C C . LEU A 1 266 ? -4.324 4.375 20.558 1.00 90.69 266 LEU A C 1
ATOM 1944 O O . LEU A 1 266 ? -5.111 4.508 21.497 1.00 90.69 266 LEU A O 1
ATOM 1948 N N . LEU A 1 267 ? -3.815 5.429 19.917 1.00 87.94 267 LEU A N 1
ATOM 1949 C CA . LEU A 1 267 ? -4.194 6.808 20.227 1.00 87.94 267 LEU A CA 1
ATOM 1950 C C . LEU A 1 267 ? -5.667 7.062 19.912 1.00 87.94 267 LEU A C 1
ATOM 1952 O O . LEU A 1 267 ? -6.364 7.651 20.740 1.00 87.94 267 LEU A O 1
ATOM 1956 N N . LEU A 1 268 ? -6.154 6.584 18.765 1.00 86.50 268 LEU A N 1
ATOM 1957 C CA . LEU A 1 268 ? -7.571 6.655 18.413 1.00 86.50 268 LEU A CA 1
ATOM 1958 C C . LEU A 1 268 ? -8.426 5.872 19.406 1.00 86.50 268 LEU A C 1
ATOM 1960 O O . LEU A 1 268 ? -9.425 6.404 19.878 1.00 86.50 268 LEU A O 1
ATOM 1964 N N . HIS A 1 269 ? -8.001 4.674 19.809 1.00 86.81 269 HIS A N 1
ATOM 1965 C CA . HIS A 1 269 ? -8.707 3.892 20.824 1.00 86.81 269 HIS A CA 1
ATOM 1966 C C . HIS A 1 269 ? -8.811 4.637 22.162 1.00 86.81 269 HIS A C 1
ATOM 1968 O O . HIS A 1 269 ? -9.872 4.654 22.776 1.00 86.81 269 HIS A O 1
ATOM 1974 N N . LYS A 1 270 ? -7.746 5.326 22.585 1.00 86.88 270 LYS A N 1
ATOM 1975 C CA . LYS A 1 270 ? -7.728 6.083 23.844 1.00 86.88 270 LYS A CA 1
ATOM 1976 C C . LYS A 1 270 ? -8.501 7.404 23.785 1.00 86.88 270 LYS A C 1
ATOM 1978 O O . LYS A 1 270 ? -9.064 7.824 24.791 1.00 86.88 270 LYS A O 1
ATOM 1983 N N . LYS A 1 271 ? -8.451 8.124 22.660 1.00 87.50 271 LYS A N 1
ATOM 1984 C CA . LYS A 1 271 ? -8.984 9.496 22.547 1.00 87.50 271 LYS A CA 1
ATOM 1985 C C . LYS A 1 271 ? -10.378 9.561 21.940 1.00 87.50 271 LYS A C 1
ATOM 1987 O O . LYS A 1 271 ? -11.141 10.443 22.318 1.00 87.50 271 LYS A O 1
ATOM 1992 N N . ARG A 1 272 ? -10.672 8.691 20.975 1.00 83.12 272 ARG A N 1
ATOM 1993 C CA . ARG A 1 272 ? -11.912 8.660 20.188 1.00 83.12 272 ARG A CA 1
ATOM 1994 C C . ARG A 1 272 ? -12.301 7.213 19.844 1.00 83.12 272 ARG A C 1
ATOM 1996 O O . ARG A 1 272 ? -12.329 6.847 18.664 1.00 83.12 272 ARG A O 1
ATOM 2003 N N . PRO A 1 273 ? -12.587 6.363 20.851 1.00 80.88 273 PRO A N 1
ATOM 2004 C CA . PRO A 1 273 ? -12.990 4.979 20.599 1.00 80.88 273 PRO A CA 1
ATOM 2005 C C . PRO A 1 273 ? -14.279 4.891 19.765 1.00 80.88 273 PRO A C 1
ATOM 2007 O O . PRO A 1 273 ? -14.460 3.929 19.019 1.00 80.88 273 PRO A O 1
ATOM 2010 N N . ASP A 1 274 ? -15.121 5.929 19.820 1.00 78.06 274 ASP A N 1
ATOM 2011 C CA . ASP A 1 274 ? -16.319 6.105 18.996 1.00 78.06 274 ASP A CA 1
ATOM 2012 C C . ASP A 1 274 ? -16.025 6.002 17.492 1.00 78.06 274 ASP A C 1
ATOM 2014 O O . ASP A 1 274 ? -16.791 5.387 16.748 1.00 78.06 274 ASP A O 1
ATOM 2018 N N . LEU A 1 275 ? -14.884 6.532 17.039 1.00 76.44 275 LEU A N 1
ATOM 2019 C CA . LEU A 1 275 ? -14.493 6.466 15.633 1.00 76.44 275 LEU A CA 1
ATOM 2020 C C . LEU A 1 275 ? -14.136 5.038 15.218 1.00 76.44 275 LEU A C 1
ATOM 2022 O O . LEU A 1 275 ? -14.547 4.602 14.146 1.00 76.44 275 LEU A O 1
ATOM 2026 N N . LEU A 1 276 ? -13.419 4.288 16.060 1.00 78.06 276 LEU A N 1
ATOM 2027 C CA . LEU A 1 276 ? -13.039 2.904 15.753 1.00 78.06 276 LEU A CA 1
ATOM 2028 C C . LEU A 1 276 ? -14.253 1.970 15.689 1.00 78.06 276 LEU A C 1
ATOM 2030 O O . LEU A 1 276 ? -14.265 1.048 14.872 1.00 78.06 276 LEU A O 1
ATOM 2034 N N . VAL A 1 277 ? -15.281 2.222 16.501 1.00 77.00 277 VAL A N 1
ATOM 2035 C CA . VAL A 1 277 ? -16.557 1.492 16.433 1.00 77.00 277 VAL A CA 1
ATOM 2036 C C . VAL A 1 277 ? -17.325 1.867 15.169 1.00 77.00 277 VAL A C 1
ATOM 2038 O O . VAL A 1 277 ? -17.734 0.984 14.415 1.00 77.00 277 VAL A O 1
ATOM 2041 N N . ARG A 1 278 ? -17.456 3.167 14.868 1.00 72.75 278 ARG A N 1
ATOM 2042 C CA . ARG A 1 278 ? -18.149 3.650 13.658 1.00 72.75 278 ARG A CA 1
ATOM 2043 C C . ARG A 1 278 ? -17.506 3.128 12.373 1.00 72.75 278 ARG A C 1
ATOM 2045 O O . ARG A 1 278 ? -18.201 2.766 11.429 1.00 72.75 278 ARG A O 1
ATOM 2052 N N . MET A 1 279 ? -16.181 3.024 12.365 1.00 73.06 279 MET A N 1
ATOM 2053 C CA . MET A 1 279 ? -15.383 2.460 11.275 1.00 73.06 279 MET A CA 1
ATOM 2054 C C . MET A 1 279 ? -15.335 0.920 11.275 1.00 73.06 279 MET A C 1
ATOM 2056 O O . MET A 1 279 ? -14.646 0.313 10.457 1.00 73.06 279 MET A O 1
ATOM 2060 N N . ARG A 1 280 ? -16.077 0.262 12.179 1.00 74.75 280 ARG A N 1
ATOM 2061 C CA . ARG A 1 280 ? -16.157 -1.204 12.327 1.00 74.75 280 ARG A CA 1
ATOM 2062 C C . ARG A 1 280 ? -14.794 -1.867 12.558 1.00 74.75 280 ARG A C 1
ATOM 2064 O O . ARG A 1 280 ? -14.592 -3.036 12.210 1.00 74.75 280 ARG A O 1
ATOM 2071 N N . VAL A 1 281 ? -13.840 -1.130 13.126 1.00 71.50 281 VAL A N 1
ATOM 2072 C CA . VAL A 1 281 ? -12.502 -1.613 13.504 1.00 71.50 281 VAL A CA 1
ATOM 2073 C C . VAL A 1 281 ? -12.575 -2.439 14.783 1.00 71.50 281 VAL A C 1
ATOM 2075 O O . VAL A 1 281 ? -11.985 -3.516 14.845 1.00 71.50 281 VAL A O 1
ATOM 2078 N N . LEU A 1 282 ? -13.343 -1.958 15.762 1.00 73.44 282 LEU A N 1
ATOM 2079 C CA . LEU A 1 282 ? -13.601 -2.618 17.043 1.00 73.44 282 LEU A CA 1
ATOM 2080 C C . LEU A 1 282 ? -15.090 -2.935 17.198 1.00 73.44 282 LEU A C 1
ATOM 2082 O O . LEU A 1 282 ? -15.937 -2.273 16.596 1.00 73.44 282 LEU A O 1
ATOM 2086 N N . LYS A 1 283 ? -15.407 -3.940 18.019 1.00 70.88 283 LYS A N 1
ATOM 2087 C CA . LYS A 1 283 ? -16.789 -4.200 18.460 1.00 70.88 283 LYS A CA 1
ATOM 2088 C C . LYS A 1 283 ? -17.126 -3.298 19.652 1.00 70.88 283 LYS A C 1
ATOM 2090 O O . LYS A 1 283 ? -16.246 -3.007 20.457 1.00 70.88 283 LYS A O 1
ATOM 2095 N N . GLU A 1 284 ? -18.395 -2.913 19.812 1.00 62.47 284 GLU A N 1
ATOM 2096 C CA . GLU A 1 284 ? -18.856 -2.102 20.959 1.00 62.47 284 GLU A CA 1
ATOM 2097 C C . GLU A 1 284 ? -18.463 -2.720 22.312 1.00 62.47 284 GLU A C 1
ATOM 2099 O O . GLU A 1 284 ? -18.009 -2.016 23.212 1.00 62.47 284 GLU A O 1
ATOM 2104 N N . SER A 1 285 ? -18.506 -4.054 22.414 1.00 58.34 285 SER A N 1
ATOM 2105 C CA . SER A 1 285 ? -18.111 -4.810 23.609 1.00 58.34 285 SER A CA 1
ATOM 2106 C C . SER A 1 285 ? -16.646 -4.625 24.027 1.00 58.34 285 SER A C 1
ATOM 2108 O O . SER A 1 285 ? -16.312 -4.836 25.187 1.00 58.34 285 SER A O 1
ATOM 2110 N N . GLU A 1 286 ? -15.758 -4.260 23.099 1.00 62.12 286 GLU A N 1
ATOM 2111 C CA . GLU A 1 286 ? -14.326 -4.066 23.375 1.00 62.12 286 GLU A CA 1
ATOM 2112 C C . GLU A 1 286 ? -14.009 -2.658 23.891 1.00 62.12 286 GLU A C 1
ATOM 2114 O O . GLU A 1 286 ? -12.948 -2.438 24.466 1.00 62.12 286 GLU A O 1
ATOM 2119 N N . VAL A 1 287 ? -14.922 -1.702 23.703 1.00 60.66 287 VAL A N 1
ATOM 2120 C CA . VAL A 1 287 ? -14.774 -0.336 24.225 1.00 60.66 287 VAL A CA 1
ATOM 2121 C C . VAL A 1 287 ? -15.274 -0.256 25.666 1.00 60.66 287 VAL A C 1
ATOM 2123 O O . VAL A 1 287 ? -14.645 0.394 26.496 1.00 60.66 287 VAL A O 1
ATOM 2126 N N . SER A 1 288 ? -16.350 -0.974 25.995 1.00 53.88 288 SER A N 1
ATOM 2127 C CA . SER A 1 288 ? -16.913 -1.010 27.351 1.00 53.88 288 SER A CA 1
ATOM 2128 C C . SER A 1 288 ? -16.057 -1.770 28.372 1.00 53.88 288 SER A C 1
ATOM 2130 O O . SER A 1 288 ? -16.252 -1.584 29.563 1.00 53.88 288 SER A O 1
ATOM 2132 N N . ALA A 1 289 ? -15.108 -2.607 27.936 1.00 51.03 289 ALA A N 1
ATOM 2133 C CA . ALA A 1 289 ? -14.213 -3.352 28.831 1.00 51.03 289 ALA A CA 1
ATOM 2134 C C . ALA A 1 289 ? -13.044 -2.509 29.393 1.00 51.03 289 ALA A C 1
ATOM 2136 O O . ALA A 1 289 ? -12.308 -2.981 30.259 1.00 51.03 289 ALA A O 1
ATOM 2137 N N . HIS A 1 290 ? -12.857 -1.282 28.892 1.00 46.41 290 HIS A N 1
ATOM 2138 C CA . HIS A 1 290 ? -11.770 -0.372 29.276 1.00 46.41 290 HIS A CA 1
ATOM 2139 C C . HIS A 1 290 ? -12.248 1.029 29.706 1.00 46.41 290 HIS A C 1
ATOM 2141 O O . HIS A 1 290 ? -11.410 1.916 29.891 1.00 46.41 290 HIS A O 1
ATOM 2147 N N . ALA A 1 291 ? -13.563 1.225 29.852 1.00 42.81 291 ALA A N 1
ATOM 2148 C CA . ALA A 1 291 ? -14.160 2.389 30.510 1.00 42.81 291 ALA A CA 1
ATOM 2149 C C . ALA A 1 291 ? -14.340 2.102 32.006 1.00 42.81 291 ALA A C 1
ATOM 2151 O O . ALA A 1 291 ? -14.077 3.028 32.804 1.00 42.81 291 ALA A O 1
#

Radius of gyration: 27.7 Å; Cα contacts (8 Å, |Δi|>4): 370; chains: 1; bounding box: 86×68×75 Å

Nearest PDB structures (foldseek):
  5x3x-assembly2_m  TM=9.289E-01  e=3.163E-13  Rhodobacter capsulatus
  4m5c-assembly1_A  TM=8.358E-01  e=5.032E-09  Caldanaerobacter subterraneus subsp. tengcongensis MB4
  4m58-assembly1_A  TM=8.282E-01  e=1.393E-08  Caldanaerobacter subterraneus subsp. tengcongensis MB4

Mean predicted aligned error: 13.75 Å

InterPro domains:
  IPR002751 Metal transport protein CbiM/NikMN [PF01891] (66-275)
  IPR018024 Cobalamin (vitamin B12) transport protein CbiM [MF_01462] (65-280)
  IPR018024 Cobalamin (vitamin B12) transport protein CbiM [NF006184] (65-286)
  IPR018024 Cobalamin (vitamin B12) transport protein CbiM [PTHR43627] (50-287)
  IPR018024 Cobalamin (vitamin B12) transport protein CbiM [TIGR00123] (65-276)